Protein AF-A0A842W555-F1 (afdb_monomer)

Secondary structure (DSSP, 8-state):
--EEEEEE--GGGGGGGTHHHHHHHHHTSTTEEEEEE-----HHHHHHHHHHHHTT-SEEEEEE-TTGGG-HHHHHHHHHHHHTT--EEEEESSGGGS-TTTTTS--EEPPTT-HHHHHHHHHHHHHHHTT---GGG--PPPPHHHHHHHHHHHHHHHHHHHHHHHTT-HHHHHHHHHHHHHIIIIII--HHHHHHHHHHHHHHHHHHHHHHSPEEETTEEE-HHHHHHHHHHHHHHTS---B-SS--TT-EEEEEETTEEEEEEETT---S---GGGGG-TT-SEEE--S-------HHHHHHHHHHHHTT-EEE-

Radius of gyration: 26.57 Å; Cα contacts (8 Å, |Δi|>4): 482; chains: 1; bounding box: 53×59×61 Å

Solvent-accessible surface area (backbone atoms only — not comparable to full-atom values): 17486 Å² total; per-residue (Å²): 134,49,39,26,35,32,50,46,56,52,76,92,53,40,76,81,67,44,47,71,62,31,41,53,55,42,47,70,33,91,61,30,68,41,64,48,71,81,66,98,54,58,80,77,50,43,56,56,48,49,58,58,48,58,74,65,39,60,32,37,39,37,45,25,38,90,56,33,84,72,32,68,65,50,46,52,51,59,52,58,31,55,78,70,69,42,51,63,32,45,36,22,77,48,79,85,29,42,53,79,90,53,58,85,45,73,60,41,76,56,54,87,99,34,56,70,58,43,29,52,54,48,49,53,52,51,38,62,75,67,69,59,76,75,73,88,81,71,78,84,81,75,58,76,72,53,52,56,54,50,52,51,54,30,54,50,24,47,51,54,16,53,53,27,50,77,72,68,38,57,72,64,14,43,55,25,28,53,53,23,28,48,39,18,62,76,73,65,66,37,63,71,58,26,51,56,31,49,51,52,44,50,54,52,50,53,57,52,54,54,58,67,50,69,30,76,50,96,86,41,60,20,25,36,52,44,36,50,25,50,54,52,48,24,62,77,60,72,46,84,72,43,82,40,99,67,65,54,94,73,27,62,21,32,24,68,55,95,45,36,52,32,25,41,16,49,21,67,60,65,39,54,67,78,64,81,50,54,62,55,56,71,64,35,48,34,38,32,50,26,71,43,50,67,81,67,76,58,73,70,55,54,52,38,54,52,51,33,51,74,72,66,23,48,74,44,104

pLDDT: mean 80.03, std 14.52, range [31.61, 96.69]

Sequence (317 aa):
MGLKIFFSHVMKDGPLFDIENLAAILEAKPEIDETILCEKADLDHIILFMEQSLKRTDVLVLFCTPNTQKSKYVELEWTATLDKGIPIVPFFADKNDIPTLVSPYEGVEYSPFKTETNGKNLYTIIKKKCSIKSKKSMVKKAQSSDISTLTKKYNMYIRLGNTEVEENNYELAEKYYKKAINVAETELYEYDLLIKAKKLVKKINTYQDIEEQEKNYHGIKLSPAECTAMMELESLVGKKIPNVSRVKYDTFGFAASDSHIKQLGLYPKGLSSLPDTIGSLTSLTELNLGNNNLSSLPGTIKKWLKQLENNGCTILR

Structure (mmCIF, N/CA/C/O backbone):
data_AF-A0A842W555-F1
#
_entry.id   AF-A0A842W555-F1
#
loop_
_atom_site.group_PDB
_atom_site.id
_atom_site.type_symbol
_atom_site.label_atom_id
_atom_site.label_alt_id
_atom_site.label_comp_id
_atom_site.label_asym_id
_atom_site.label_entity_id
_atom_site.label_seq_id
_atom_site.pdbx_PDB_ins_code
_atom_site.Cartn_x
_atom_site.Cartn_y
_atom_site.Cartn_z
_atom_site.occupancy
_atom_site.B_iso_or_equiv
_atom_site.auth_seq_id
_atom_site.auth_comp_id
_atom_site.auth_asym_id
_atom_site.auth_atom_id
_atom_site.pdbx_PDB_model_num
ATOM 1 N N . MET A 1 1 ? -18.752 0.369 9.672 1.00 58.41 1 MET A N 1
ATOM 2 C CA . MET A 1 1 ? -17.899 1.404 9.072 1.00 58.41 1 MET A CA 1
ATOM 3 C C . MET A 1 1 ? -17.142 2.060 10.198 1.00 58.41 1 MET A C 1
ATOM 5 O O . MET A 1 1 ? -17.785 2.494 11.151 1.00 58.41 1 MET A O 1
ATOM 9 N N . GLY A 1 2 ? -15.818 1.973 10.164 1.00 79.38 2 GLY A N 1
ATOM 10 C CA . GLY A 1 2 ? -14.956 2.842 10.954 1.00 79.38 2 GLY A CA 1
ATOM 11 C C . GLY A 1 2 ? -14.778 4.176 10.235 1.00 79.38 2 GLY A C 1
ATOM 12 O O . GLY A 1 2 ? -15.240 4.361 9.110 1.00 79.38 2 GLY A O 1
ATOM 13 N N . LEU A 1 3 ? -14.176 5.123 10.937 1.00 88.38 3 LEU A N 1
ATOM 14 C CA . LEU A 1 3 ? -14.007 6.488 10.477 1.00 88.38 3 LEU A CA 1
ATOM 15 C C . LEU A 1 3 ? -12.812 6.619 9.548 1.00 88.38 3 LEU A C 1
ATOM 17 O O . LEU A 1 3 ? -11.753 6.044 9.798 1.00 88.38 3 LEU A O 1
ATOM 21 N N . LYS A 1 4 ? -12.968 7.464 8.540 1.00 91.75 4 LYS A N 1
ATOM 22 C CA . LYS A 1 4 ? -11.901 7.903 7.653 1.00 91.75 4 LYS A CA 1
ATOM 23 C C . LYS A 1 4 ? -11.493 9.319 8.010 1.00 91.75 4 LYS A C 1
ATOM 25 O O . LYS A 1 4 ? -12.320 10.233 8.051 1.00 91.75 4 LYS A O 1
ATOM 30 N N . ILE A 1 5 ? -10.207 9.485 8.277 1.00 93.25 5 ILE A N 1
ATOM 31 C CA . ILE A 1 5 ? -9.630 10.746 8.727 1.00 93.25 5 ILE A CA 1
ATOM 32 C C . ILE A 1 5 ? -8.828 11.339 7.582 1.00 93.25 5 ILE A C 1
ATOM 34 O O . ILE A 1 5 ? -7.999 10.646 7.009 1.00 93.25 5 ILE A O 1
ATOM 38 N N . PHE A 1 6 ? -9.026 12.616 7.268 1.00 92.25 6 PHE A N 1
ATOM 39 C CA . PHE A 1 6 ? -8.170 13.316 6.312 1.00 92.25 6 PHE A CA 1
ATOM 40 C C . PHE A 1 6 ? -7.186 14.229 7.035 1.00 92.25 6 PHE A C 1
ATOM 42 O O . PHE A 1 6 ? -7.591 15.079 7.828 1.00 92.25 6 PHE A O 1
ATOM 49 N N . PHE A 1 7 ? -5.896 14.044 6.769 1.00 92.38 7 PHE A N 1
ATOM 50 C CA . PHE A 1 7 ? -4.819 14.857 7.324 1.00 92.38 7 PHE A CA 1
ATOM 51 C C . PHE A 1 7 ? -4.439 15.973 6.349 1.00 92.38 7 PHE A C 1
ATOM 53 O O . PHE A 1 7 ? -3.638 15.793 5.428 1.00 92.38 7 PHE A O 1
ATOM 60 N N . SER A 1 8 ? -5.006 17.152 6.595 1.00 89.38 8 SER A N 1
ATOM 61 C CA . SER A 1 8 ? -4.707 18.373 5.852 1.00 89.38 8 SER A CA 1
ATOM 62 C C . SER A 1 8 ? -3.486 19.052 6.460 1.00 89.38 8 SER A C 1
ATOM 64 O O . SER A 1 8 ? -3.512 19.496 7.609 1.00 89.38 8 SER A O 1
ATOM 66 N N . HIS A 1 9 ? -2.389 19.102 5.711 1.00 88.25 9 HIS A N 1
ATOM 67 C CA . HIS A 1 9 ? -1.118 19.629 6.191 1.00 88.25 9 HIS A CA 1
ATOM 68 C C . HIS A 1 9 ? -0.325 20.258 5.049 1.00 88.25 9 HIS A C 1
ATOM 70 O O . HIS A 1 9 ? -0.489 19.921 3.877 1.00 88.25 9 HIS A O 1
ATOM 76 N N . VAL A 1 10 ? 0.587 21.168 5.387 1.00 82.88 10 VAL A N 1
ATOM 77 C CA . VAL A 1 10 ? 1.573 21.638 4.415 1.00 82.88 10 VAL A CA 1
ATOM 78 C C . VAL A 1 10 ? 2.639 20.551 4.267 1.00 82.88 10 VAL A C 1
ATOM 80 O O . VAL A 1 10 ? 3.321 20.225 5.230 1.00 82.88 10 VAL A O 1
ATOM 83 N N . MET A 1 11 ? 2.829 20.036 3.051 1.00 75.75 11 MET A N 1
ATOM 84 C CA . MET A 1 11 ? 3.759 18.936 2.730 1.00 75.75 11 MET A CA 1
ATOM 85 C C . MET A 1 11 ? 5.145 19.058 3.383 1.00 75.75 11 MET A C 1
ATOM 87 O O . MET A 1 11 ? 5.681 18.102 3.933 1.00 75.75 11 MET A O 1
ATOM 91 N N . LYS A 1 12 ? 5.738 20.257 3.339 1.00 78.19 12 LYS A N 1
ATOM 92 C CA . LYS A 1 12 ? 7.079 20.518 3.891 1.00 78.19 12 LYS A CA 1
ATOM 93 C C . LYS A 1 12 ? 7.127 20.486 5.426 1.00 78.19 12 LYS A C 1
ATOM 95 O O . LYS A 1 12 ? 8.200 20.328 5.997 1.00 78.19 12 LYS A O 1
ATOM 100 N N . ASP A 1 13 ? 5.973 20.631 6.067 1.00 79.38 13 ASP A N 1
ATOM 101 C CA . ASP A 1 13 ? 5.816 20.685 7.517 1.00 79.38 13 ASP A CA 1
ATOM 102 C C . ASP A 1 13 ? 5.438 19.312 8.100 1.00 79.38 13 ASP A C 1
ATOM 104 O O . ASP A 1 13 ? 5.418 19.150 9.316 1.00 79.38 13 ASP A O 1
ATOM 108 N N . GLY A 1 14 ? 5.186 18.301 7.258 1.00 71.75 14 GLY A N 1
ATOM 109 C CA . GLY A 1 14 ? 4.839 16.947 7.697 1.00 71.75 14 GLY A CA 1
ATOM 110 C C . GLY A 1 14 ? 5.809 16.334 8.721 1.00 71.75 14 GLY A C 1
ATOM 111 O O . GLY A 1 14 ? 5.352 15.830 9.750 1.00 71.75 14 GLY A O 1
ATOM 112 N N . PRO A 1 15 ? 7.140 16.447 8.536 1.00 77.94 15 PRO A N 1
ATOM 113 C CA . PRO A 1 15 ? 8.103 15.949 9.517 1.00 77.94 15 PRO A CA 1
ATOM 114 C C . PRO A 1 15 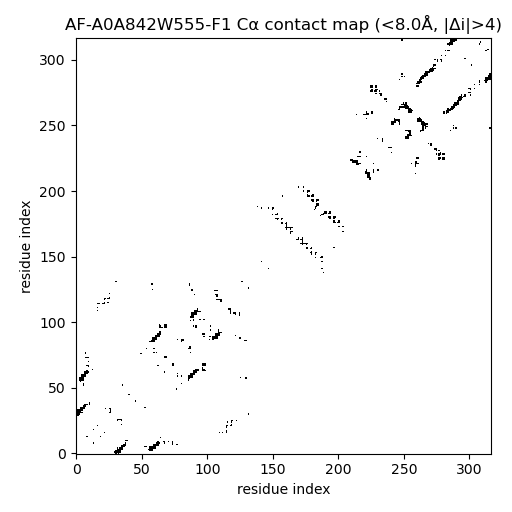? 8.012 16.618 10.898 1.00 77.94 15 PRO A C 1
ATOM 116 O O . PRO A 1 15 ? 8.405 16.008 11.887 1.00 77.94 15 PRO A O 1
ATOM 119 N N . LEU A 1 16 ? 7.487 17.849 11.000 1.00 81.69 16 LEU A N 1
ATOM 120 C CA . LEU A 1 16 ? 7.399 18.568 12.280 1.00 81.69 16 LEU A CA 1
ATOM 121 C C . LEU A 1 16 ? 6.461 17.878 13.273 1.00 81.69 16 LEU A C 1
ATOM 123 O O . LEU A 1 16 ? 6.705 17.930 14.480 1.00 81.69 16 LEU A O 1
ATOM 127 N N . PHE A 1 17 ? 5.405 17.241 12.765 1.00 83.56 17 PHE A N 1
ATOM 128 C CA . PHE A 1 17 ? 4.355 16.618 13.571 1.00 83.56 17 PHE A CA 1
ATOM 129 C C . PHE A 1 17 ? 4.431 15.099 13.623 1.00 83.56 17 PHE A C 1
ATOM 131 O O . PHE A 1 17 ? 3.561 14.484 14.239 1.00 83.56 17 PHE A O 1
ATOM 138 N N . ASP A 1 18 ? 5.446 14.505 12.991 1.00 84.88 18 ASP A N 1
ATOM 139 C CA . ASP A 1 18 ? 5.596 13.052 12.935 1.00 84.88 18 ASP A CA 1
ATOM 140 C C . ASP A 1 18 ? 4.332 12.375 12.356 1.00 84.88 18 ASP A C 1
ATOM 142 O O . ASP A 1 18 ? 3.785 11.419 12.910 1.00 84.88 18 ASP A O 1
ATOM 146 N N . ILE A 1 19 ? 3.812 12.953 11.261 1.00 87.88 19 ILE A N 1
ATOM 147 C CA . ILE A 1 19 ? 2.465 12.677 10.735 1.00 87.88 19 ILE A CA 1
ATOM 148 C C . ILE A 1 19 ? 2.250 11.197 10.410 1.00 87.88 19 ILE A C 1
ATOM 150 O O . ILE A 1 19 ? 1.182 10.667 10.705 1.00 87.88 19 ILE A O 1
ATOM 154 N N . GLU A 1 20 ? 3.250 10.519 9.849 1.00 86.44 20 GLU A N 1
ATOM 155 C CA . GLU A 1 20 ? 3.156 9.095 9.504 1.00 86.44 20 GLU A CA 1
ATOM 156 C C . GLU A 1 20 ? 2.961 8.219 10.749 1.00 86.44 20 GLU A C 1
ATOM 158 O O . GLU A 1 20 ? 2.073 7.365 10.792 1.00 86.44 20 GLU A O 1
ATOM 163 N N . ASN A 1 21 ? 3.734 8.469 11.809 1.00 84.12 21 ASN A N 1
ATOM 164 C CA . ASN A 1 21 ? 3.587 7.739 13.065 1.00 84.12 21 ASN A CA 1
ATOM 165 C C . ASN A 1 21 ? 2.278 8.105 13.775 1.00 84.12 21 ASN A C 1
ATOM 167 O O . ASN A 1 21 ? 1.628 7.241 14.367 1.00 84.12 21 ASN A O 1
ATOM 171 N N . LEU A 1 22 ? 1.849 9.367 13.687 1.00 89.12 22 LEU A N 1
ATOM 172 C CA . LEU A 1 22 ? 0.564 9.809 14.220 1.00 89.12 22 LEU A CA 1
ATOM 173 C C . LEU A 1 22 ? -0.611 9.114 13.514 1.00 89.12 22 LEU A C 1
ATOM 175 O O . LEU A 1 22 ? -1.531 8.644 14.188 1.00 89.12 22 LEU A O 1
ATOM 179 N N . ALA A 1 23 ? -0.553 8.993 12.185 1.00 89.31 23 ALA A N 1
ATOM 180 C CA . ALA A 1 23 ? -1.514 8.241 11.386 1.00 89.31 23 ALA A CA 1
ATOM 181 C C . ALA A 1 23 ? -1.540 6.768 11.816 1.00 89.31 23 ALA A C 1
ATOM 183 O O . ALA A 1 23 ? -2.606 6.246 12.133 1.00 89.31 23 ALA A O 1
ATOM 184 N N . ALA A 1 24 ? -0.377 6.126 11.967 1.00 83.19 24 ALA A N 1
ATOM 185 C CA . ALA A 1 24 ? -0.291 4.738 12.420 1.00 83.19 24 ALA A CA 1
ATOM 186 C C . ALA A 1 24 ? -0.916 4.514 13.816 1.00 83.19 24 ALA A C 1
ATOM 188 O O . ALA A 1 24 ? -1.578 3.501 14.050 1.00 83.19 24 ALA A O 1
ATOM 189 N N . ILE A 1 25 ? -0.753 5.462 14.748 1.00 83.62 25 ILE A N 1
ATOM 190 C CA . ILE A 1 25 ? -1.368 5.400 16.088 1.00 83.62 25 ILE A CA 1
ATOM 191 C C . ILE A 1 25 ? -2.897 5.506 16.016 1.00 83.62 25 ILE A C 1
ATOM 193 O O . ILE A 1 25 ? -3.601 4.849 16.794 1.00 83.62 25 ILE A O 1
ATOM 197 N N . LEU A 1 26 ? -3.413 6.346 15.118 1.00 88.00 26 LEU A N 1
ATOM 198 C CA . LEU A 1 26 ? -4.846 6.514 14.895 1.00 88.00 26 LEU A CA 1
ATOM 199 C C . LEU A 1 26 ? -5.452 5.300 14.186 1.00 88.00 26 LEU A C 1
ATOM 201 O O . LEU A 1 26 ? -6.456 4.779 14.655 1.00 88.00 26 LEU A O 1
ATOM 205 N N . GLU A 1 27 ? -4.817 4.788 13.136 1.00 87.88 27 GLU A N 1
ATOM 206 C CA . GLU A 1 27 ? -5.246 3.579 12.416 1.00 87.88 27 GLU A CA 1
ATOM 207 C C . GLU A 1 27 ? -5.167 2.309 13.273 1.00 87.88 27 GLU A C 1
ATOM 209 O O . GLU A 1 27 ? -5.865 1.329 13.025 1.00 87.88 27 GLU A O 1
ATOM 214 N N . ALA A 1 28 ? -4.360 2.317 14.336 1.00 77.81 28 ALA A N 1
ATOM 215 C CA . ALA A 1 28 ? -4.383 1.258 15.339 1.00 77.81 28 ALA A CA 1
ATOM 216 C C . ALA A 1 28 ? -5.663 1.267 16.203 1.00 77.81 28 ALA A C 1
ATOM 218 O O . ALA A 1 28 ? -5.865 0.346 17.001 1.00 77.81 28 ALA A O 1
ATOM 219 N N . LYS A 1 29 ? -6.519 2.298 16.111 1.00 82.25 29 LYS A N 1
ATOM 220 C CA . LYS A 1 29 ? -7.775 2.384 16.868 1.00 82.25 29 LYS A CA 1
ATOM 221 C C . LYS A 1 29 ? -8.904 1.683 16.121 1.00 82.25 29 LYS A C 1
ATOM 223 O O . LYS A 1 29 ? -9.083 1.891 14.929 1.00 82.25 29 LYS A O 1
ATOM 228 N N . PRO A 1 30 ? -9.740 0.915 16.833 1.00 75.44 30 PRO A N 1
ATOM 229 C CA . PRO A 1 30 ? -10.687 0.017 16.196 1.00 75.44 30 PRO A CA 1
ATOM 230 C C . PRO A 1 30 ? -11.831 0.711 15.458 1.00 75.44 30 PRO A C 1
ATOM 232 O O . PRO A 1 30 ? -12.529 0.080 14.666 1.00 75.44 30 PRO A O 1
ATOM 235 N N . GLU A 1 31 ? -12.075 1.978 15.780 1.00 82.50 31 GLU A N 1
ATOM 236 C CA . GLU A 1 31 ? -13.111 2.794 15.159 1.00 82.50 31 GLU A CA 1
ATOM 237 C C . GLU A 1 31 ? -12.578 3.676 14.027 1.00 82.50 31 GLU A C 1
ATOM 239 O O . GLU A 1 31 ? -13.355 4.458 13.494 1.00 82.50 31 GLU A O 1
ATOM 244 N N . ILE A 1 32 ? -11.294 3.566 13.670 1.00 84.31 32 ILE A N 1
ATOM 245 C CA . ILE A 1 32 ? -10.661 4.295 12.567 1.00 84.31 32 ILE A CA 1
ATOM 246 C C . ILE A 1 32 ? -10.309 3.272 11.485 1.00 84.31 32 ILE A C 1
ATOM 248 O O . ILE A 1 32 ? -9.542 2.347 11.732 1.00 84.31 32 ILE A O 1
ATOM 252 N N . ASP A 1 33 ? -10.904 3.422 10.304 1.00 85.69 33 ASP A N 1
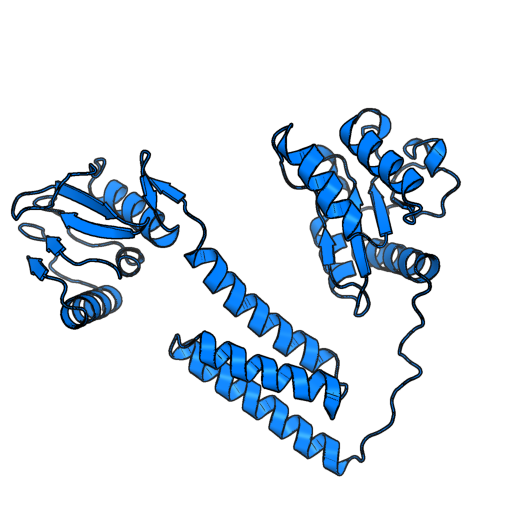ATOM 253 C CA . ASP A 1 33 ? -10.659 2.539 9.160 1.00 85.69 33 ASP A CA 1
ATOM 254 C C . ASP A 1 33 ? -9.391 2.956 8.398 1.00 85.69 33 ASP A C 1
ATOM 256 O O . ASP A 1 33 ? -8.672 2.093 7.897 1.00 85.69 33 ASP A O 1
ATOM 260 N N . GLU A 1 34 ? -9.124 4.262 8.290 1.00 90.31 34 GLU A N 1
ATOM 261 C CA . GLU A 1 34 ? -8.044 4.793 7.451 1.00 90.31 34 GLU A CA 1
ATOM 262 C C . GLU A 1 34 ? -7.704 6.248 7.799 1.00 90.31 34 GLU A C 1
ATOM 264 O O . GLU A 1 34 ? -8.597 7.047 8.106 1.00 90.31 34 GLU A O 1
ATOM 269 N N . THR A 1 35 ? -6.425 6.610 7.672 1.00 90.06 35 THR A N 1
ATOM 270 C CA . THR A 1 35 ? -5.965 7.999 7.620 1.00 90.06 35 THR A CA 1
ATOM 271 C C . THR A 1 35 ? -5.458 8.327 6.215 1.00 90.06 35 THR A C 1
ATOM 273 O O . THR A 1 35 ? -4.486 7.760 5.730 1.00 90.06 35 THR A O 1
ATOM 276 N N . ILE A 1 36 ? -6.117 9.271 5.552 1.00 89.00 36 ILE A N 1
ATOM 277 C CA . ILE A 1 36 ? -5.777 9.740 4.212 1.00 89.00 36 ILE A CA 1
ATOM 278 C C . ILE A 1 36 ? -4.745 10.863 4.347 1.00 89.00 36 ILE A C 1
ATOM 280 O O . ILE A 1 36 ? -5.034 11.916 4.927 1.00 89.00 36 ILE A O 1
ATOM 284 N N . LEU A 1 37 ? -3.554 10.637 3.797 1.00 83.88 37 LEU A N 1
ATOM 285 C CA . LEU A 1 37 ? -2.472 11.615 3.713 1.00 83.88 37 LEU A CA 1
ATOM 286 C C . LEU A 1 37 ? -2.463 12.254 2.322 1.00 83.88 37 LEU A C 1
ATOM 288 O O . LEU A 1 37 ? -2.666 11.575 1.318 1.00 83.88 37 LEU A O 1
ATOM 292 N N . CYS A 1 38 ? -2.212 13.559 2.255 1.00 67.12 38 CYS A N 1
ATOM 293 C CA . CYS A 1 38 ? -1.916 14.213 0.985 1.00 67.12 38 CYS A CA 1
ATOM 294 C C . CYS A 1 38 ? -0.472 13.867 0.590 1.00 67.12 38 CYS A C 1
ATOM 296 O O . CYS A 1 38 ? 0.463 14.275 1.276 1.00 67.12 38 CYS A O 1
ATOM 298 N N . GLU A 1 39 ? -0.284 13.090 -0.477 1.00 62.59 39 GLU A N 1
ATOM 299 C CA . GLU A 1 39 ? 1.033 12.802 -1.054 1.00 62.59 39 GLU A CA 1
ATOM 300 C C . GLU A 1 39 ? 1.243 13.624 -2.331 1.00 62.59 39 GLU A C 1
ATOM 302 O O . GLU A 1 39 ? 0.280 14.021 -2.984 1.00 62.59 39 GLU A O 1
ATOM 307 N N . LYS A 1 40 ? 2.512 13.917 -2.666 1.00 53.50 40 LYS A N 1
ATOM 308 C CA . LYS A 1 40 ? 2.932 14.807 -3.767 1.00 53.50 40 LYS A CA 1
ATOM 309 C C . LYS A 1 40 ? 2.076 14.600 -5.022 1.00 53.50 40 LYS A C 1
ATOM 311 O O . LYS A 1 40 ? 2.292 13.648 -5.764 1.00 53.50 40 LYS A O 1
ATOM 316 N N . ALA A 1 41 ? 1.182 15.545 -5.285 1.00 43.44 41 ALA A N 1
ATOM 317 C CA . ALA A 1 41 ? 0.374 15.575 -6.490 1.00 43.44 41 ALA A CA 1
ATOM 318 C C . ALA A 1 41 ? 0.791 16.758 -7.370 1.00 43.44 41 ALA A C 1
ATOM 320 O O . ALA A 1 41 ? 1.056 17.857 -6.878 1.00 43.44 41 ALA A O 1
ATOM 321 N N . ASP A 1 42 ? 0.842 16.515 -8.678 1.00 50.25 42 ASP A N 1
ATOM 322 C CA . ASP A 1 42 ? 0.826 17.573 -9.685 1.00 50.25 42 ASP A CA 1
ATOM 323 C C . ASP A 1 42 ? -0.445 18.429 -9.507 1.00 50.25 42 ASP A C 1
ATOM 325 O O . ASP A 1 42 ? -1.464 17.941 -9.006 1.00 50.25 42 ASP A O 1
ATOM 329 N N . LEU A 1 43 ? -0.397 19.702 -9.893 1.00 47.91 43 LEU A N 1
ATOM 330 C CA . LEU A 1 43 ? -1.422 20.711 -9.581 1.00 47.91 43 LEU A CA 1
ATOM 331 C C . LEU A 1 43 ? -2.838 20.320 -10.042 1.00 47.91 43 LEU A C 1
ATOM 333 O O . LEU A 1 43 ? -3.816 20.649 -9.377 1.00 47.91 43 LEU A O 1
ATOM 337 N N . ASP A 1 44 ? -2.950 19.576 -11.141 1.00 50.25 44 ASP A N 1
ATOM 338 C CA . ASP A 1 44 ? -4.235 19.089 -11.658 1.00 50.25 44 ASP A CA 1
ATOM 339 C C . ASP A 1 44 ? -4.748 17.854 -10.896 1.00 50.25 44 ASP A C 1
ATOM 341 O O . ASP A 1 44 ? -5.953 17.640 -10.753 1.00 50.25 44 ASP A O 1
ATOM 345 N N . HIS A 1 45 ? -3.834 17.056 -10.340 1.00 57.75 45 HIS A N 1
ATOM 346 C CA . HIS A 1 45 ? -4.166 15.863 -9.565 1.00 57.75 45 HIS A CA 1
ATOM 347 C C . HIS A 1 45 ? -4.563 16.211 -8.128 1.00 57.75 45 HIS A C 1
ATOM 349 O O . HIS A 1 45 ? -5.370 15.491 -7.545 1.00 57.75 45 HIS A O 1
ATOM 355 N N . ILE A 1 46 ? -4.059 17.317 -7.562 1.00 58.44 46 ILE A N 1
ATOM 356 C CA . ILE A 1 46 ? -4.351 17.688 -6.169 1.00 58.44 46 ILE A CA 1
ATOM 357 C C . ILE A 1 46 ? -5.823 18.067 -5.971 1.00 58.44 46 IL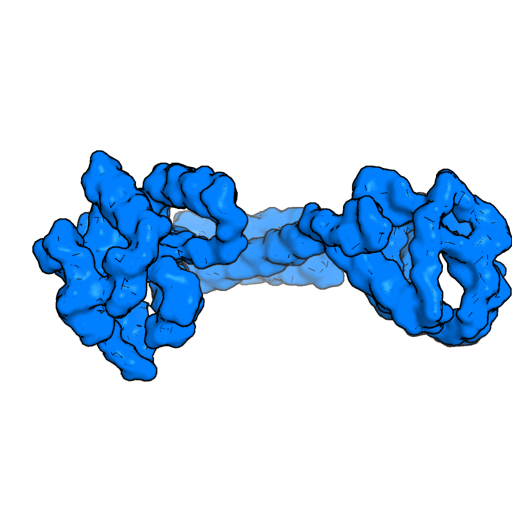E A C 1
ATOM 359 O O . ILE A 1 46 ? -6.435 17.638 -5.000 1.00 58.44 46 ILE A O 1
ATOM 363 N N . ILE A 1 47 ? -6.434 18.784 -6.921 1.00 59.06 47 ILE A N 1
ATOM 364 C CA . ILE A 1 47 ? -7.844 19.196 -6.827 1.00 59.06 47 ILE A CA 1
ATOM 365 C C . ILE A 1 47 ? -8.764 17.974 -6.940 1.00 59.06 47 ILE A C 1
ATOM 367 O O . ILE A 1 47 ? -9.671 17.795 -6.126 1.00 59.06 47 ILE A O 1
ATOM 371 N N . LEU A 1 48 ? -8.496 17.087 -7.904 1.00 61.69 48 LEU A N 1
ATOM 372 C CA . LEU A 1 48 ? -9.242 15.836 -8.070 1.00 61.69 48 LEU A CA 1
ATOM 373 C C . LEU A 1 48 ? -9.081 14.914 -6.854 1.00 61.69 48 LEU A C 1
ATOM 375 O O . LEU A 1 48 ? -10.063 14.346 -6.370 1.00 61.69 48 LEU A O 1
ATOM 379 N N . PHE A 1 49 ? -7.860 14.800 -6.329 1.00 65.38 49 PHE A N 1
ATOM 380 C CA . PHE A 1 49 ? -7.572 14.052 -5.109 1.00 65.38 49 PHE A CA 1
ATOM 381 C C . PHE A 1 49 ? -8.335 14.622 -3.909 1.00 65.38 49 PHE A C 1
ATOM 383 O O . PHE A 1 49 ? -8.932 13.856 -3.152 1.00 65.38 49 PHE A O 1
ATOM 390 N N . MET A 1 50 ? -8.380 15.947 -3.754 1.00 65.56 50 MET A N 1
ATOM 391 C CA . MET A 1 50 ? -9.127 16.618 -2.689 1.00 65.56 50 MET A CA 1
ATOM 392 C C . MET A 1 50 ? -10.630 16.338 -2.782 1.00 65.56 50 MET A C 1
ATOM 394 O O . MET A 1 50 ? -11.244 15.945 -1.789 1.00 65.56 50 MET A O 1
ATOM 398 N N . GLU A 1 51 ? -11.235 16.473 -3.966 1.00 68.50 51 GLU A N 1
ATOM 399 C CA . GLU A 1 51 ? -12.663 16.189 -4.146 1.00 68.50 51 GLU A CA 1
ATOM 400 C C . GLU A 1 51 ? -13.017 14.730 -3.841 1.00 68.50 51 GLU A C 1
ATOM 402 O O . GLU A 1 51 ? -14.055 14.451 -3.234 1.00 68.50 51 GLU A O 1
ATOM 407 N N . GLN A 1 52 ? -12.173 13.789 -4.267 1.00 74.06 52 GLN A N 1
ATOM 408 C CA . GLN A 1 52 ? -12.389 12.365 -4.021 1.00 74.06 52 GLN A CA 1
ATOM 409 C C . GLN A 1 52 ? -12.153 11.990 -2.559 1.00 74.06 52 GLN A C 1
ATOM 411 O O . GLN A 1 52 ? -12.929 11.214 -1.999 1.00 74.06 52 GLN A O 1
ATOM 416 N N . SER A 1 53 ? -11.125 12.557 -1.928 1.00 74.81 53 SER A N 1
ATOM 417 C CA . SER A 1 53 ? -10.791 12.294 -0.528 1.00 74.81 53 SER A CA 1
ATOM 418 C C . SER A 1 53 ? -11.871 12.841 0.397 1.00 74.81 53 SER A C 1
ATOM 420 O O . SER A 1 53 ? -12.409 12.093 1.206 1.00 74.81 53 SER A O 1
ATOM 422 N N . LEU A 1 54 ? -12.316 14.087 0.204 1.00 75.69 54 LEU A N 1
ATOM 423 C CA . LEU A 1 54 ? -13.359 14.689 1.043 1.00 75.69 54 LEU A CA 1
ATOM 424 C C . LEU A 1 54 ? -14.727 13.996 0.928 1.00 75.69 54 LEU A C 1
ATOM 426 O O . LEU A 1 54 ? -15.506 14.047 1.874 1.00 75.69 54 LEU A O 1
ATOM 430 N N . LYS A 1 55 ? -15.041 13.313 -0.185 1.00 80.81 55 LYS A N 1
ATOM 431 C CA . LYS A 1 55 ? -16.296 12.536 -0.332 1.00 80.81 55 LYS A CA 1
ATOM 432 C C . LYS A 1 55 ? -16.398 11.346 0.621 1.00 80.81 55 LYS A C 1
ATOM 434 O O . LYS A 1 55 ? -17.499 10.874 0.887 1.00 80.81 55 LYS A O 1
ATOM 439 N N . ARG A 1 56 ? -15.259 10.834 1.077 1.00 82.81 56 ARG A N 1
ATOM 440 C CA . ARG A 1 56 ? -15.148 9.645 1.929 1.00 82.81 56 ARG A CA 1
ATOM 441 C C . ARG A 1 56 ? -14.603 9.978 3.314 1.00 82.81 56 ARG A C 1
ATOM 443 O O . ARG A 1 56 ? -14.314 9.048 4.047 1.00 82.81 56 ARG A O 1
ATOM 450 N N . THR A 1 57 ? -14.436 11.257 3.640 1.00 87.56 57 THR A N 1
ATOM 451 C CA . THR A 1 57 ? -13.875 11.721 4.911 1.00 87.56 57 THR A CA 1
ATOM 452 C C . THR A 1 57 ? -14.980 11.960 5.926 1.00 87.56 57 THR A C 1
ATOM 454 O O . THR A 1 57 ? -15.912 12.716 5.665 1.00 87.56 57 THR A O 1
ATOM 457 N N . ASP A 1 58 ? -14.827 11.374 7.111 1.00 90.44 58 ASP A N 1
ATOM 458 C CA . ASP A 1 58 ? -15.735 11.597 8.237 1.00 90.44 58 ASP A CA 1
ATOM 459 C C . ASP A 1 58 ? -15.259 12.740 9.145 1.00 90.44 58 ASP A C 1
ATOM 461 O O . ASP A 1 58 ? -16.062 13.369 9.829 1.00 90.44 58 ASP A O 1
ATOM 465 N N . VAL A 1 59 ? -13.951 13.012 9.172 1.00 92.31 59 VAL A N 1
ATOM 466 C CA . VAL A 1 59 ? -13.339 14.086 9.966 1.00 92.31 59 VAL A CA 1
ATOM 467 C C . VAL A 1 59 ? -12.036 14.565 9.330 1.00 92.31 59 VAL A C 1
ATOM 469 O O . VAL A 1 59 ? -11.226 13.764 8.861 1.00 92.31 59 VAL A O 1
ATOM 472 N N . LEU A 1 60 ? -11.809 15.876 9.349 1.00 93.25 60 LEU A N 1
ATOM 473 C CA . LEU A 1 60 ? -10.560 16.489 8.907 1.00 93.25 60 LEU A CA 1
ATOM 474 C C . LEU A 1 60 ? -9.717 16.896 10.118 1.00 93.25 60 LEU A C 1
ATOM 476 O O . LEU A 1 60 ? -10.189 17.608 11.007 1.00 93.25 60 LEU A O 1
ATOM 480 N N . VAL A 1 61 ? -8.453 16.480 10.136 1.00 95.25 61 VAL A N 1
ATOM 481 C CA . VAL A 1 61 ? -7.437 17.008 11.051 1.00 95.25 61 VAL A CA 1
ATOM 482 C C . VAL A 1 61 ? -6.599 18.021 10.286 1.00 95.25 61 VAL A C 1
ATOM 484 O O . VAL A 1 61 ? -5.950 17.673 9.300 1.00 95.25 61 VAL A O 1
ATOM 487 N N . LEU A 1 62 ? -6.639 19.276 10.733 1.00 93.38 62 LEU A N 1
ATOM 488 C CA . LEU A 1 62 ? -5.908 20.379 10.119 1.00 93.38 62 LEU A CA 1
ATOM 489 C C . LEU A 1 62 ? -4.626 20.634 10.905 1.00 93.38 62 LEU A C 1
ATOM 491 O O . LEU A 1 62 ? -4.690 21.093 12.043 1.00 93.38 62 LEU A O 1
ATOM 495 N N . PHE A 1 63 ? -3.473 20.375 10.301 1.00 93.50 63 PHE A N 1
ATOM 496 C CA . PHE A 1 63 ? -2.174 20.663 10.897 1.00 93.50 63 PHE A CA 1
ATOM 497 C C . PHE A 1 63 ? -1.832 22.141 10.681 1.00 93.50 63 PHE A C 1
ATOM 499 O O . PHE A 1 63 ? -1.598 22.591 9.554 1.00 93.50 63 PHE A O 1
ATOM 506 N N . CYS A 1 64 ? -1.829 22.909 11.767 1.00 90.69 64 CYS A N 1
ATOM 507 C CA . CYS A 1 64 ? -1.618 24.349 11.746 1.00 90.69 64 CYS A CA 1
ATOM 508 C C . CYS A 1 64 ? -0.156 24.692 12.049 1.00 90.69 64 CYS A C 1
ATOM 510 O O . CYS A 1 64 ? 0.369 24.364 13.115 1.00 90.69 64 CYS A O 1
ATOM 512 N N . THR A 1 65 ? 0.469 25.389 11.106 1.00 89.38 65 THR A N 1
ATOM 513 C CA . THR A 1 65 ? 1.805 25.984 11.178 1.00 89.38 65 THR A CA 1
ATOM 514 C C . THR A 1 65 ? 1.758 27.405 10.612 1.00 89.38 65 THR A C 1
ATOM 516 O O . THR A 1 65 ? 0.787 27.766 9.933 1.00 89.38 65 THR A O 1
ATOM 519 N N . PRO A 1 66 ? 2.847 28.188 10.719 1.00 84.12 66 PRO A N 1
ATOM 520 C CA . PRO A 1 66 ? 2.922 29.500 10.076 1.00 84.12 66 PRO A CA 1
ATOM 521 C C . PRO A 1 66 ? 2.786 29.458 8.540 1.00 84.12 66 PRO A C 1
ATOM 523 O O . PRO A 1 66 ? 2.633 30.498 7.893 1.00 84.12 66 PRO A O 1
ATOM 526 N N . ASN A 1 67 ? 2.889 28.274 7.920 1.00 83.38 67 ASN A N 1
ATOM 527 C CA . ASN A 1 67 ? 2.701 28.086 6.482 1.00 83.38 67 ASN A CA 1
ATOM 528 C C . ASN A 1 67 ? 1.273 27.679 6.105 1.00 83.38 67 ASN A C 1
ATOM 530 O O . ASN A 1 67 ? 0.913 27.838 4.939 1.00 83.38 67 ASN A O 1
ATOM 534 N N . THR A 1 68 ? 0.465 27.187 7.047 1.00 81.06 68 THR A N 1
ATOM 535 C CA . THR A 1 68 ? -0.923 26.756 6.810 1.00 81.06 68 THR A CA 1
ATOM 536 C C . THR A 1 68 ? -1.742 27.877 6.178 1.00 81.06 68 THR A C 1
ATOM 538 O O . THR A 1 68 ? -2.373 27.665 5.149 1.00 81.06 68 THR A O 1
ATOM 541 N N . GLN A 1 69 ? -1.639 29.101 6.705 1.00 70.25 69 GLN A N 1
ATOM 542 C CA . GLN A 1 69 ? -2.352 30.277 6.180 1.00 70.25 69 GLN A CA 1
ATOM 543 C C . GLN A 1 69 ? -1.785 30.811 4.853 1.00 70.25 69 GLN A C 1
ATOM 545 O O . GLN A 1 69 ? -2.417 31.623 4.188 1.00 70.25 69 GLN A O 1
ATOM 550 N N . LYS A 1 70 ? -0.582 30.377 4.454 1.00 79.75 70 LYS A N 1
ATOM 551 C CA . LYS A 1 70 ? 0.057 30.776 3.187 1.00 79.75 70 LYS A CA 1
ATOM 552 C C . LYS A 1 70 ? -0.224 29.780 2.060 1.00 79.75 70 LYS A C 1
ATOM 554 O O . LYS A 1 70 ? 0.092 30.057 0.904 1.00 79.75 70 LYS A O 1
ATOM 559 N N . SER A 1 71 ? -0.760 28.606 2.393 1.00 78.81 71 SER A N 1
ATOM 560 C CA . SER A 1 71 ? -0.993 27.521 1.449 1.00 78.81 71 SER A CA 1
ATOM 561 C C . SER A 1 71 ? -2.414 27.576 0.904 1.00 78.81 71 SER A C 1
ATOM 563 O O . SER A 1 71 ? -3.363 27.196 1.587 1.00 78.81 71 SER A O 1
ATOM 565 N N . LYS A 1 72 ? -2.549 27.970 -0.368 1.00 74.94 72 LYS A N 1
ATOM 566 C CA . LYS A 1 72 ? -3.841 27.977 -1.071 1.00 74.94 72 LYS A CA 1
ATOM 567 C C . LYS A 1 72 ? -4.510 26.598 -1.100 1.00 74.94 72 LYS A C 1
ATOM 569 O O . LYS A 1 72 ? -5.727 26.520 -1.058 1.00 74.94 72 LYS A O 1
ATOM 574 N N . TYR A 1 73 ? -3.738 25.511 -1.151 1.00 74.38 73 TYR A N 1
ATOM 575 C CA . TYR A 1 73 ? -4.293 24.150 -1.175 1.00 74.38 73 TYR A CA 1
ATOM 576 C C . TYR A 1 73 ? -4.906 23.762 0.163 1.00 74.38 73 TYR A C 1
ATOM 578 O O . TYR A 1 73 ? -6.035 23.296 0.210 1.00 74.38 73 TYR A O 1
ATOM 586 N N . VAL A 1 74 ? -4.188 24.030 1.255 1.00 75.88 74 VAL A N 1
ATOM 587 C CA . VAL A 1 74 ? -4.697 23.758 2.602 1.00 75.88 74 VAL A CA 1
ATOM 588 C C . VAL A 1 74 ? -5.922 24.628 2.878 1.00 75.88 74 VAL A C 1
ATOM 590 O O . VAL A 1 74 ? -6.902 24.138 3.428 1.00 75.88 74 VAL A O 1
ATOM 593 N N . GLU A 1 75 ? -5.914 25.885 2.421 1.00 77.12 75 GLU A N 1
ATOM 594 C CA . GLU A 1 75 ? -7.088 26.762 2.455 1.00 77.12 75 GLU A CA 1
ATOM 595 C C . GLU A 1 75 ? -8.295 26.170 1.724 1.00 77.12 75 GLU A C 1
ATOM 597 O O . GLU A 1 75 ? -9.376 26.086 2.308 1.00 77.12 75 GLU A O 1
ATOM 602 N N . LEU A 1 76 ? -8.115 25.686 0.494 1.00 73.75 76 LEU A N 1
ATOM 603 C CA . LEU A 1 76 ? -9.171 25.010 -0.264 1.00 73.75 76 LEU A CA 1
ATOM 604 C C . LEU A 1 76 ? -9.694 23.748 0.450 1.00 73.75 76 LEU A C 1
ATOM 606 O O . LEU A 1 76 ? -10.890 23.476 0.406 1.00 73.75 76 LEU A O 1
ATOM 610 N N . GLU A 1 77 ? -8.833 22.989 1.137 1.00 75.88 77 GLU A N 1
ATOM 611 C CA . GLU A 1 77 ? -9.224 21.767 1.855 1.00 75.88 77 GLU A CA 1
ATOM 612 C C . GLU A 1 77 ? -10.147 22.070 3.036 1.00 75.88 77 GLU A C 1
ATOM 614 O O . GLU A 1 77 ? -11.250 21.517 3.122 1.00 75.88 77 GLU A O 1
ATOM 619 N N . TRP A 1 78 ? -9.730 22.946 3.955 1.00 74.50 78 TRP A N 1
ATOM 620 C CA . TRP A 1 78 ? -10.540 23.210 5.144 1.00 74.50 78 TRP A CA 1
ATOM 621 C C . TRP A 1 78 ? -11.773 24.066 4.829 1.00 74.50 78 TRP A C 1
ATOM 623 O O . TRP A 1 78 ? -12.802 23.869 5.472 1.00 74.50 78 TRP A O 1
ATOM 633 N N . THR A 1 79 ? -11.740 24.937 3.813 1.00 72.50 79 THR A N 1
ATOM 634 C CA . THR A 1 79 ? -12.937 25.681 3.367 1.00 72.50 79 THR A CA 1
ATOM 635 C C . THR A 1 79 ? -13.983 24.757 2.739 1.00 72.50 79 THR A C 1
ATOM 637 O O . THR A 1 79 ? -15.131 24.764 3.177 1.00 72.50 79 THR A O 1
ATOM 640 N N . ALA A 1 80 ? -13.592 23.864 1.822 1.00 71.44 80 ALA A N 1
ATOM 641 C CA . ALA A 1 80 ? -14.510 22.876 1.240 1.00 71.44 80 ALA A CA 1
ATOM 642 C C . ALA A 1 80 ? -15.089 21.910 2.293 1.00 71.44 80 ALA A C 1
ATOM 644 O O . ALA A 1 80 ? -16.199 21.393 2.151 1.00 71.44 80 ALA A O 1
ATOM 645 N N . THR A 1 81 ? -14.335 21.659 3.364 1.00 75.19 81 THR A N 1
ATOM 646 C CA . THR A 1 81 ? -14.762 20.833 4.501 1.00 75.19 81 THR A CA 1
ATOM 647 C C . THR A 1 81 ? -15.842 21.531 5.331 1.00 75.19 81 THR A C 1
ATOM 649 O O . THR A 1 81 ? -16.823 20.884 5.706 1.00 75.19 81 THR A O 1
ATOM 652 N N . LEU A 1 82 ? -15.708 22.846 5.556 1.00 71.38 82 LEU A N 1
ATOM 653 C CA . LEU A 1 82 ? -16.737 23.666 6.205 1.00 71.38 82 LEU A CA 1
ATOM 654 C C . LEU A 1 82 ? -18.046 23.651 5.405 1.00 71.38 82 LEU A C 1
ATOM 656 O O . LEU A 1 82 ? -19.100 23.405 5.989 1.00 71.38 82 LEU A O 1
ATOM 660 N N . ASP A 1 83 ? -17.977 23.819 4.081 1.00 71.06 83 ASP A N 1
ATOM 661 C CA . ASP A 1 83 ? -19.158 23.813 3.200 1.00 71.06 83 ASP A CA 1
ATOM 662 C C . ASP A 1 83 ? -19.916 22.477 3.234 1.00 71.06 83 ASP A C 1
ATOM 664 O O . ASP A 1 83 ? -21.143 22.433 3.140 1.00 71.06 83 ASP A O 1
ATOM 668 N N . LYS A 1 84 ? -19.188 21.366 3.395 1.00 74.00 84 LYS A N 1
ATOM 669 C CA . LYS A 1 84 ? -19.753 20.011 3.489 1.00 74.00 84 LYS A CA 1
ATOM 670 C C . LYS A 1 84 ? -20.240 19.646 4.896 1.00 74.00 84 LYS A C 1
ATOM 672 O O . LYS A 1 84 ? -20.809 18.570 5.067 1.00 74.00 84 LYS A O 1
ATOM 677 N N . GLY A 1 85 ? -20.005 20.496 5.898 1.00 76.31 85 GLY A N 1
ATOM 678 C CA . GLY A 1 85 ? -20.344 20.216 7.296 1.00 76.31 85 GLY A CA 1
ATOM 679 C C . GLY A 1 85 ? -19.517 19.089 7.924 1.00 76.31 85 GLY A C 1
ATOM 680 O O . GLY A 1 85 ? -19.945 18.491 8.912 1.00 76.31 85 GLY A O 1
ATOM 681 N N . ILE A 1 86 ? -18.348 18.777 7.358 1.00 85.38 86 ILE A N 1
ATOM 682 C CA . ILE A 1 86 ? -17.450 17.757 7.905 1.00 85.38 86 ILE A CA 1
ATOM 683 C C . ILE A 1 86 ? -16.753 18.345 9.151 1.00 85.38 86 ILE A C 1
ATOM 685 O O . ILE A 1 86 ? -16.242 19.467 9.099 1.00 85.38 86 ILE A O 1
ATOM 689 N N . PRO A 1 87 ? -16.701 17.624 10.286 1.00 89.00 87 PRO A N 1
ATOM 690 C CA . PRO A 1 87 ? -16.007 18.092 11.481 1.00 89.00 87 PRO A CA 1
ATOM 691 C C . PRO A 1 87 ? -14.517 18.367 11.236 1.00 89.00 87 PRO A C 1
ATOM 693 O O . PRO A 1 87 ? -13.805 17.526 10.689 1.00 89.00 87 PRO A O 1
ATOM 696 N N . ILE A 1 88 ? -14.034 19.510 11.732 1.00 90.88 88 ILE A N 1
ATOM 697 C CA . ILE A 1 88 ? -12.612 19.885 11.708 1.00 90.88 88 ILE A CA 1
ATOM 698 C C . ILE A 1 88 ? -12.018 19.809 13.120 1.00 90.88 88 ILE A C 1
ATOM 700 O O . ILE A 1 88 ? -12.647 20.227 14.106 1.00 90.88 88 ILE A O 1
ATOM 704 N N . VAL A 1 89 ? -10.798 19.275 13.212 1.00 95.88 89 VAL A N 1
ATOM 705 C CA . VAL A 1 89 ? -9.951 19.251 14.411 1.00 95.88 89 VAL A CA 1
ATOM 706 C C . VAL A 1 89 ? -8.628 19.959 14.104 1.00 95.88 89 VAL A C 1
ATOM 708 O O . VAL A 1 89 ? -7.786 19.378 13.419 1.00 95.88 89 VAL A O 1
ATOM 711 N N . PRO A 1 90 ? -8.410 21.195 14.586 1.00 95.12 90 PRO A N 1
ATOM 712 C CA . PRO A 1 90 ? -7.112 21.841 14.450 1.00 95.12 90 PRO A CA 1
ATOM 713 C C . PRO A 1 90 ? -6.070 21.150 15.341 1.00 95.12 90 PRO A C 1
ATOM 715 O O . PRO A 1 90 ? -6.330 20.855 16.508 1.00 95.12 90 PRO A O 1
ATOM 718 N N . PHE A 1 91 ? -4.888 20.900 14.790 1.00 95.94 91 PHE A N 1
ATOM 719 C CA . PHE A 1 91 ? -3.734 20.294 15.445 1.00 95.94 91 PHE A CA 1
ATOM 720 C C . PHE A 1 91 ? -2.541 21.236 15.287 1.00 95.94 91 PHE A C 1
ATOM 722 O O . PHE A 1 91 ? -2.093 21.472 14.169 1.00 95.94 91 PHE A O 1
ATOM 729 N N . PHE A 1 92 ? -2.065 21.843 16.370 1.00 94.00 92 PHE A N 1
ATOM 730 C CA . PHE A 1 92 ? -1.247 23.060 16.273 1.00 94.00 92 PHE A CA 1
ATOM 731 C C . PHE A 1 92 ? -0.145 23.115 17.327 1.00 94.00 92 PHE A C 1
ATOM 733 O O . PHE A 1 92 ? -0.339 22.646 18.442 1.00 94.00 92 PHE A O 1
ATOM 740 N N . ALA A 1 93 ? 0.997 23.721 16.998 1.00 87.56 93 ALA A N 1
ATOM 741 C CA . ALA A 1 93 ? 2.025 24.057 17.990 1.00 87.56 93 ALA A CA 1
ATOM 742 C C . ALA A 1 93 ? 1.775 25.438 18.627 1.00 87.56 93 ALA A C 1
ATOM 744 O O . ALA A 1 93 ? 1.986 25.609 19.822 1.00 87.56 93 ALA A O 1
ATOM 745 N N . ASP A 1 94 ? 1.278 26.399 17.843 1.00 87.88 94 ASP A N 1
ATOM 746 C CA . ASP A 1 94 ? 0.839 27.719 18.301 1.00 87.88 94 ASP A CA 1
ATOM 747 C C . ASP A 1 94 ? -0.622 27.944 17.878 1.00 87.88 94 ASP A C 1
ATOM 749 O O . ASP A 1 94 ? -1.011 27.684 16.738 1.00 87.88 94 ASP A O 1
ATOM 753 N N . LYS A 1 95 ? -1.457 28.438 18.798 1.00 88.81 95 LYS A N 1
ATOM 754 C CA . LYS A 1 95 ? -2.863 28.772 18.515 1.00 88.81 95 LYS A CA 1
ATOM 755 C C . LYS A 1 95 ? -3.008 29.859 17.454 1.00 88.81 95 LYS A C 1
ATOM 757 O O . LYS A 1 95 ? -4.025 29.884 16.767 1.00 88.81 95 LYS A O 1
ATOM 762 N N . ASN A 1 96 ? -2.011 30.731 17.310 1.00 88.94 96 ASN A N 1
ATOM 763 C CA . ASN A 1 96 ? -2.010 31.794 16.305 1.00 88.94 96 ASN A CA 1
ATOM 764 C C . ASN A 1 96 ? -1.917 31.253 14.870 1.00 88.94 96 ASN A C 1
ATOM 766 O O . ASN A 1 96 ? -2.321 31.935 13.928 1.00 88.94 96 ASN A O 1
ATOM 770 N N . ASP A 1 97 ? -1.435 30.020 14.698 1.00 88.62 97 ASP A N 1
ATOM 771 C CA . ASP A 1 97 ? -1.340 29.381 13.386 1.00 88.62 97 ASP A CA 1
ATOM 772 C C . ASP A 1 97 ? -2.692 28.843 12.896 1.00 88.62 97 ASP A C 1
ATOM 774 O O . ASP A 1 97 ? -2.850 28.537 11.711 1.00 88.62 97 ASP A O 1
ATOM 778 N N . ILE A 1 98 ? -3.692 28.739 13.779 1.00 85.56 98 ILE A N 1
ATOM 779 C CA . ILE A 1 98 ? -5.027 28.253 13.426 1.00 85.56 98 ILE A CA 1
ATOM 780 C C . ILE A 1 98 ? -5.745 29.315 12.578 1.00 85.56 98 ILE A C 1
ATOM 782 O O . ILE A 1 98 ? -5.859 30.462 13.016 1.00 85.56 98 ILE A O 1
ATOM 786 N N . PRO A 1 99 ? -6.289 28.966 11.395 1.00 82.00 99 PRO A N 1
ATOM 787 C CA . PRO A 1 99 ? -7.082 29.905 10.608 1.00 82.00 99 PRO A CA 1
ATOM 788 C C . PRO A 1 99 ? -8.257 30.473 11.409 1.00 82.00 99 PRO A C 1
ATOM 790 O O . PRO A 1 99 ? -8.935 29.738 12.128 1.00 82.00 99 PRO A O 1
ATOM 793 N N . THR A 1 100 ? -8.560 31.761 11.241 1.00 80.00 100 THR A N 1
ATOM 794 C CA . THR A 1 100 ? -9.595 32.468 12.019 1.00 80.00 100 THR A CA 1
ATOM 795 C C . THR A 1 100 ? -10.947 31.749 12.015 1.00 80.00 100 THR A C 1
ATOM 797 O O . THR A 1 100 ? -11.567 31.612 13.067 1.00 80.00 100 THR A O 1
ATOM 800 N N . LEU A 1 101 ? -11.377 31.225 10.861 1.00 72.44 101 LEU A N 1
ATOM 801 C CA . LEU A 1 101 ? -12.640 30.485 10.711 1.00 72.44 101 LEU A CA 1
ATOM 802 C C . LEU A 1 101 ? -12.631 29.106 11.392 1.00 72.44 101 LEU A C 1
ATOM 804 O O . LEU A 1 101 ? -13.689 28.573 11.717 1.00 72.44 101 LEU A O 1
ATOM 808 N N . VAL A 1 102 ? -11.448 28.544 11.637 1.00 81.69 102 VAL A N 1
ATOM 809 C CA . VAL A 1 102 ? -11.249 27.254 12.313 1.00 81.69 102 VAL A CA 1
ATOM 810 C C . VAL A 1 102 ? -10.954 27.441 13.810 1.00 81.69 102 VAL A C 1
ATOM 812 O O . VAL A 1 102 ? -11.161 26.523 14.598 1.00 81.69 102 VAL A O 1
ATOM 815 N N . SER A 1 103 ? -10.546 28.636 14.244 1.00 81.31 103 SER A N 1
ATOM 816 C CA . SER A 1 103 ? -10.229 28.939 15.649 1.00 81.31 103 SER A CA 1
ATOM 817 C C . SER A 1 103 ? -11.332 28.621 16.681 1.00 81.31 103 SER A C 1
ATOM 819 O O . SER A 1 103 ? -10.972 28.261 17.804 1.00 81.31 103 SER A O 1
ATOM 821 N N . PRO A 1 104 ? -12.648 28.657 16.361 1.00 84.56 104 PRO A N 1
ATOM 822 C CA . PRO A 1 104 ? -13.685 28.253 17.315 1.00 84.56 104 PRO A CA 1
ATOM 823 C C . PRO A 1 104 ? -13.768 26.735 17.547 1.00 84.56 104 PRO A C 1
ATOM 825 O O . PRO A 1 104 ? -14.443 26.290 18.477 1.00 84.56 104 PRO A O 1
ATOM 828 N N . TYR A 1 105 ? -13.137 25.918 16.697 1.00 84.06 105 TYR A N 1
ATOM 829 C CA . TYR A 1 105 ? -13.213 24.464 16.787 1.00 84.06 105 TYR A CA 1
ATOM 830 C C . TYR A 1 105 ? -12.255 23.927 17.856 1.00 84.06 105 TYR A C 1
ATOM 832 O O . TYR A 1 105 ? -11.072 24.253 17.884 1.00 84.06 105 TYR A O 1
ATOM 840 N N . GLU A 1 106 ? -12.757 23.025 18.704 1.00 90.56 106 GLU A N 1
ATOM 841 C CA . GLU A 1 106 ? -11.930 22.290 19.671 1.00 90.56 106 GLU A CA 1
ATOM 842 C C . GLU A 1 106 ? -10.826 21.494 18.948 1.00 90.56 106 GLU A C 1
ATOM 844 O O . GLU A 1 106 ? -11.132 20.688 18.060 1.00 90.56 106 GLU A O 1
ATOM 849 N N . GLY A 1 107 ? -9.569 21.728 19.338 1.00 92.25 107 GLY A N 1
ATOM 850 C CA . GLY A 1 107 ? -8.366 21.158 18.730 1.00 92.25 107 GLY A CA 1
ATOM 851 C C . GLY A 1 107 ? -7.370 20.594 19.741 1.00 92.25 107 GLY A C 1
ATOM 852 O O . GLY A 1 107 ? -7.615 20.614 20.947 1.00 92.25 107 GLY A O 1
ATOM 853 N N . VAL A 1 108 ? -6.238 20.097 19.245 1.00 95.75 108 VAL A N 1
ATOM 854 C CA . VAL A 1 108 ? -5.154 19.525 20.054 1.00 95.75 108 VAL A CA 1
ATOM 855 C C . VAL A 1 108 ? -3.881 20.338 19.879 1.00 95.75 108 VAL A C 1
ATOM 857 O O . VAL A 1 108 ? -3.425 20.573 18.763 1.00 95.75 108 VAL A O 1
ATOM 860 N N . GLU A 1 109 ? -3.276 20.703 21.002 1.00 94.56 109 GLU A N 1
ATOM 861 C CA . GLU A 1 109 ? -1.942 21.288 21.026 1.00 94.56 109 GLU A CA 1
ATOM 862 C C . GLU A 1 109 ? -0.882 20.185 20.885 1.00 94.56 109 GLU A C 1
ATOM 864 O O . GLU A 1 109 ? -0.869 19.199 21.631 1.00 94.56 109 GLU A O 1
ATOM 869 N N . TYR A 1 110 ? -0.006 20.341 19.900 1.00 91.81 110 TYR A N 1
ATOM 870 C CA . TYR A 1 110 ? 1.083 19.430 19.608 1.00 91.81 110 TYR A CA 1
ATOM 871 C C . TYR A 1 110 ? 2.170 19.534 20.673 1.00 91.81 110 TYR A C 1
ATOM 873 O O . TYR A 1 110 ? 2.730 20.599 20.920 1.00 91.81 110 TYR A O 1
ATOM 881 N N . SER A 1 111 ? 2.525 18.394 21.263 1.00 87.06 111 SER A N 1
ATOM 882 C CA . SER A 1 111 ? 3.686 18.283 22.141 1.00 87.06 111 SER A CA 1
ATOM 883 C C . SER A 1 111 ? 4.848 17.586 21.418 1.00 87.06 111 SER A C 1
ATOM 885 O O . SER A 1 111 ? 4.722 16.396 21.103 1.00 87.06 111 SER A O 1
ATOM 887 N N . PRO A 1 112 ? 5.993 18.259 21.194 1.00 82.88 112 PRO A N 1
ATOM 888 C CA . PRO A 1 112 ? 7.167 17.645 20.578 1.00 82.88 112 PRO A CA 1
ATOM 889 C C . PRO A 1 112 ? 7.635 16.389 21.322 1.00 82.88 112 PRO A C 1
ATOM 891 O O . PRO A 1 112 ? 7.567 16.324 22.552 1.00 82.88 112 PRO A O 1
ATOM 894 N N . PHE A 1 113 ? 8.117 15.392 20.574 1.00 78.94 113 PHE A N 1
ATOM 895 C CA . PHE A 1 113 ? 8.629 14.108 21.090 1.00 78.94 113 PHE A CA 1
ATOM 896 C C . PHE A 1 113 ? 7.611 13.263 21.883 1.00 78.94 113 PHE A C 1
ATOM 898 O O . PHE A 1 113 ? 7.987 12.315 22.572 1.00 78.94 113 PHE A O 1
ATOM 905 N N . LYS A 1 114 ? 6.314 13.588 21.801 1.00 85.38 114 LYS A N 1
ATOM 906 C CA . LYS A 1 114 ? 5.230 12.877 22.499 1.00 85.38 114 LYS A CA 1
ATOM 907 C C . LYS A 1 114 ? 4.170 12.334 21.534 1.00 85.38 114 LYS A C 1
ATOM 909 O O . LYS A 1 114 ? 2.977 12.446 21.819 1.00 85.38 114 LYS A O 1
ATOM 914 N N . THR A 1 115 ? 4.582 11.719 20.422 1.00 84.06 115 THR A N 1
ATOM 915 C CA . THR A 1 115 ? 3.686 11.229 19.351 1.00 84.06 115 THR A CA 1
ATOM 916 C C . THR A 1 115 ? 2.543 10.351 19.881 1.00 84.06 115 THR A C 1
ATOM 918 O O . THR A 1 115 ? 1.385 10.572 19.537 1.00 84.06 115 THR A O 1
ATOM 921 N N . GLU A 1 116 ? 2.821 9.440 20.818 1.00 80.25 116 GLU A N 1
ATOM 922 C CA . GLU A 1 116 ? 1.803 8.576 21.443 1.00 80.25 116 GLU A CA 1
ATOM 923 C C . GLU A 1 116 ? 0.736 9.370 22.221 1.00 80.25 116 GLU A C 1
ATOM 925 O O . GLU A 1 116 ? -0.462 9.083 22.145 1.00 80.25 116 GLU A O 1
ATOM 930 N N . THR A 1 117 ? 1.152 10.389 22.976 1.00 87.31 117 THR A N 1
ATOM 931 C CA . THR A 1 117 ? 0.235 11.266 23.721 1.00 87.31 117 THR A CA 1
ATOM 932 C C . THR A 1 117 ? -0.564 12.146 22.769 1.00 87.31 117 THR A C 1
ATOM 934 O O . THR A 1 117 ? -1.777 12.277 22.930 1.00 87.31 117 THR A O 1
ATOM 937 N N . ASN A 1 118 ? 0.091 12.692 21.744 1.00 87.69 118 ASN A N 1
ATOM 938 C CA . ASN A 1 118 ? -0.557 13.479 20.701 1.00 87.69 118 ASN A CA 1
ATOM 939 C C . ASN A 1 118 ? -1.649 12.664 19.995 1.00 87.69 118 ASN A C 1
ATOM 941 O O . ASN A 1 118 ? -2.784 13.127 19.886 1.00 87.69 118 ASN A O 1
ATOM 945 N N . GLY A 1 119 ? -1.347 11.420 19.609 1.00 88.88 119 GLY A N 1
ATOM 946 C CA . GLY A 1 119 ? -2.306 10.509 18.983 1.00 88.88 119 GLY A CA 1
ATOM 947 C C . GLY A 1 119 ? -3.481 10.159 19.896 1.00 88.88 119 GLY A C 1
ATOM 948 O O . GLY A 1 119 ? -4.628 10.143 19.451 1.00 88.88 119 GLY A O 1
ATOM 949 N N . LYS A 1 120 ? -3.239 9.947 21.198 1.00 89.31 120 LYS A N 1
ATOM 950 C CA . LYS A 1 120 ? -4.306 9.719 22.193 1.00 89.31 120 LYS A CA 1
ATOM 951 C C . LYS A 1 120 ? -5.234 10.924 22.351 1.00 89.31 120 LYS A C 1
ATOM 953 O O . LYS A 1 120 ? -6.456 10.751 22.382 1.00 89.31 120 LYS A O 1
ATOM 958 N N . ASN A 1 121 ? -4.671 12.127 22.443 1.00 93.06 121 ASN A N 1
ATOM 959 C CA . ASN A 1 121 ? -5.443 13.363 22.564 1.00 93.06 121 ASN A CA 1
ATOM 960 C C . ASN A 1 121 ? -6.286 13.597 21.307 1.00 93.06 121 ASN A C 1
ATOM 962 O O . ASN A 1 121 ? -7.489 13.843 21.401 1.00 93.06 121 ASN A O 1
ATOM 966 N N . LEU A 1 122 ? -5.677 13.417 20.134 1.00 93.94 122 LEU A N 1
ATOM 967 C CA . LEU A 1 122 ? -6.338 13.562 18.843 1.00 93.94 122 LEU A CA 1
ATOM 968 C C . LEU A 1 122 ? -7.485 12.564 18.669 1.00 93.94 122 LEU A C 1
ATOM 970 O O . LEU A 1 122 ? -8.610 12.965 18.373 1.00 93.94 122 LEU A O 1
ATOM 974 N N . TYR A 1 123 ? -7.251 11.286 18.977 1.00 9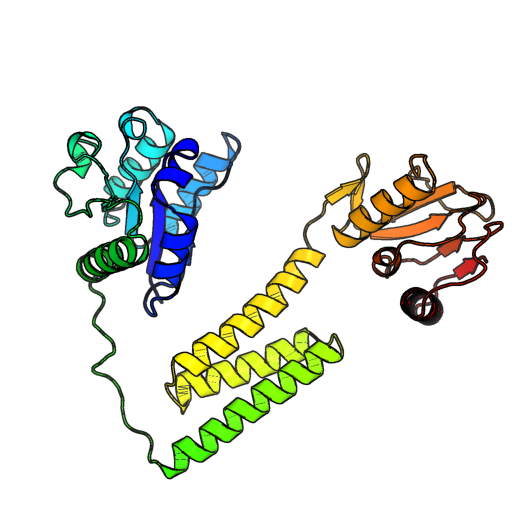2.31 123 TYR A N 1
ATOM 975 C CA . TYR A 1 123 ? -8.298 10.265 18.980 1.00 92.31 123 TYR A CA 1
ATOM 976 C C . TYR A 1 123 ? -9.466 10.625 19.908 1.00 92.31 123 TYR A C 1
ATOM 978 O O . TYR A 1 123 ? -10.624 10.430 19.548 1.00 92.31 123 TYR A O 1
ATOM 986 N N . THR A 1 124 ? -9.186 11.178 21.091 1.00 91.44 124 THR A N 1
ATOM 987 C CA . THR A 1 124 ? -10.225 11.551 22.064 1.00 91.44 124 THR A CA 1
ATOM 988 C C . THR A 1 124 ? -11.167 12.620 21.503 1.00 91.44 124 THR A C 1
ATOM 990 O O . THR A 1 124 ? -12.388 12.475 21.604 1.00 91.44 124 THR A O 1
ATOM 993 N N . ILE A 1 125 ? -10.621 13.658 20.858 1.00 91.25 125 ILE A N 1
ATOM 994 C CA . ILE A 1 125 ? -11.427 14.715 20.228 1.00 91.25 125 ILE A CA 1
ATOM 995 C C . ILE A 1 125 ? -12.200 14.175 19.021 1.00 91.25 125 ILE A C 1
ATOM 997 O O . ILE A 1 125 ? -13.395 14.444 18.894 1.00 91.25 125 ILE A O 1
ATOM 1001 N N . ILE A 1 126 ? -11.55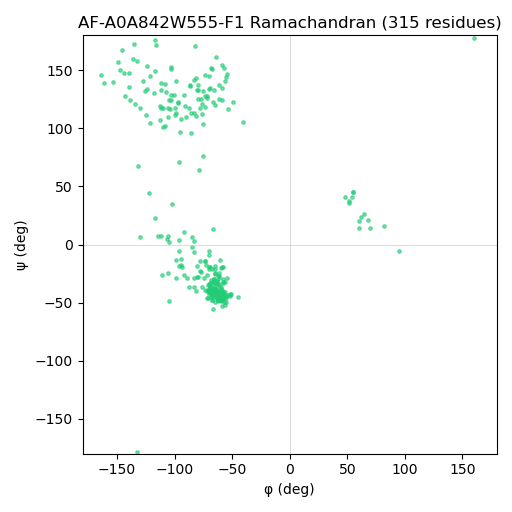8 13.366 18.172 1.00 91.44 126 ILE A N 1
ATOM 1002 C CA . ILE A 1 126 ? -12.206 12.742 17.007 1.00 91.44 126 ILE A CA 1
ATOM 1003 C C . ILE A 1 126 ? -13.393 11.881 17.449 1.00 91.44 126 ILE A C 1
ATOM 1005 O O . ILE A 1 126 ? -14.499 12.026 16.924 1.00 91.44 126 ILE A O 1
ATOM 1009 N N . LYS A 1 127 ? -13.197 11.045 18.475 1.00 86.81 127 LYS A N 1
ATOM 1010 C CA . LYS A 1 127 ? -14.234 10.177 19.042 1.00 86.81 127 LYS A CA 1
ATOM 1011 C C . LYS A 1 127 ? -15.449 10.972 19.519 1.00 86.81 127 LYS A C 1
ATOM 1013 O O . LYS A 1 127 ? -16.586 10.573 19.263 1.00 86.81 127 LYS A O 1
ATOM 1018 N N . LYS A 1 128 ? -15.195 12.094 20.198 1.00 87.31 128 LYS A N 1
ATOM 1019 C CA . LYS A 1 128 ? -16.218 13.015 20.706 1.00 87.31 128 LYS A CA 1
ATOM 1020 C C . LYS A 1 128 ? -16.991 13.674 19.561 1.00 87.31 128 LYS A C 1
ATOM 1022 O O . LYS A 1 128 ? -18.217 13.638 19.573 1.00 87.31 128 LYS A O 1
ATOM 1027 N N . LYS A 1 129 ? -16.295 14.232 18.564 1.00 83.12 129 LYS A N 1
ATOM 1028 C CA . LYS A 1 129 ? -16.915 14.941 17.429 1.00 83.12 129 LYS A CA 1
ATOM 1029 C C . LYS A 1 129 ? -17.709 14.022 16.505 1.00 83.12 129 LYS A C 1
ATOM 1031 O O . LYS A 1 129 ? -18.756 14.422 16.015 1.00 83.12 129 LYS A O 1
ATOM 1036 N N . CYS A 1 130 ? -17.261 12.783 16.328 1.00 81.44 130 CYS A N 1
ATOM 1037 C CA . CYS A 1 130 ? -17.909 11.820 15.435 1.00 81.44 130 CYS A CA 1
ATOM 1038 C C . CYS A 1 130 ? -18.956 10.938 16.143 1.00 81.44 130 CYS A C 1
ATOM 1040 O O . CYS A 1 130 ? -19.410 9.948 15.578 1.00 81.44 130 CYS A O 1
ATOM 1042 N N . SER A 1 131 ? -19.341 11.260 17.389 1.00 68.25 131 SER A N 1
ATOM 1043 C CA . SER A 1 131 ? -20.338 10.509 18.177 1.00 68.25 131 SER A CA 1
ATOM 1044 C C . SER A 1 131 ? -20.073 8.993 18.262 1.00 68.25 131 SER A C 1
ATOM 1046 O O . SER A 1 131 ? -21.001 8.178 18.259 1.00 68.25 131 SER A O 1
ATOM 1048 N N . ILE A 1 132 ? -18.805 8.582 18.368 1.00 55.84 132 ILE A N 1
ATOM 1049 C CA . ILE A 1 132 ? -18.439 7.161 18.424 1.00 55.84 132 ILE A CA 1
ATOM 1050 C C . ILE A 1 132 ? -18.777 6.598 19.814 1.00 55.84 132 ILE A C 1
ATOM 1052 O O . ILE A 1 132 ? -18.041 6.792 20.789 1.00 55.84 132 ILE A O 1
ATOM 1056 N N . LYS A 1 133 ? -19.873 5.838 19.928 1.00 44.72 133 LYS A N 1
ATOM 1057 C CA . LYS A 1 133 ? -20.173 5.072 21.148 1.00 44.72 133 LYS A CA 1
ATOM 1058 C C . LYS A 1 133 ? -19.133 3.961 21.328 1.00 44.72 133 LYS A C 1
ATOM 1060 O O . LYS A 1 133 ? -18.969 3.101 20.469 1.00 44.72 133 LYS A O 1
ATOM 1065 N N . SER A 1 134 ? -18.447 3.960 22.471 1.00 42.69 134 SER A N 1
ATOM 1066 C CA . SER A 1 134 ? -17.529 2.890 22.878 1.00 42.69 134 SER A CA 1
ATOM 1067 C C . SER A 1 134 ? -18.235 1.524 22.825 1.00 42.69 134 SER A C 1
ATOM 1069 O O . SER A 1 134 ? -19.150 1.266 23.610 1.00 42.69 134 SER A O 1
ATOM 1071 N N . LYS A 1 135 ? -17.768 0.612 21.959 1.00 43.88 135 LYS A N 1
ATOM 1072 C CA . LYS A 1 135 ? -18.224 -0.794 21.872 1.00 43.88 135 LYS A CA 1
ATOM 1073 C C . LYS A 1 135 ? -17.876 -1.647 23.109 1.00 43.88 135 LYS A C 1
ATOM 1075 O O . LYS A 1 135 ? -18.034 -2.860 23.088 1.00 43.88 135 LYS A O 1
ATOM 1080 N N . LYS A 1 136 ? -17.464 -1.041 24.226 1.00 36.78 136 LYS A N 1
ATOM 1081 C CA . LYS A 1 136 ? -17.197 -1.730 25.501 1.00 36.78 136 LYS A CA 1
ATOM 1082 C C . LYS A 1 136 ? -18.474 -2.260 26.200 1.00 36.78 136 LYS A C 1
ATOM 1084 O O . LYS A 1 136 ? -18.365 -2.964 27.193 1.00 36.78 136 LYS A O 1
ATOM 1089 N N . SER A 1 137 ? -19.672 -1.960 25.674 1.00 31.61 137 SER A N 1
ATOM 1090 C CA . SER A 1 137 ? -20.989 -2.356 26.221 1.00 31.61 137 SER A CA 1
ATOM 1091 C C . SER A 1 137 ? -21.722 -3.470 25.444 1.00 31.61 137 SER A C 1
ATOM 1093 O O . SER A 1 137 ? -22.863 -3.784 25.777 1.00 31.61 137 SER A O 1
ATOM 1095 N N . MET A 1 138 ? -21.131 -4.086 24.417 1.00 33.53 138 MET A N 1
ATOM 1096 C CA . MET A 1 138 ? -21.800 -5.154 23.654 1.00 33.53 138 MET A CA 1
ATOM 1097 C C . MET A 1 138 ? -20.888 -6.367 23.469 1.00 33.53 138 MET A C 1
ATOM 1099 O O . MET A 1 138 ? -20.484 -6.697 22.363 1.00 33.53 138 MET A O 1
ATOM 1103 N N . VAL A 1 139 ? -20.593 -7.052 24.575 1.00 39.97 139 VAL A N 1
ATOM 1104 C CA . VAL A 1 139 ? -20.127 -8.444 24.558 1.00 39.97 139 VAL A CA 1
ATOM 1105 C C . VAL A 1 139 ? -21.270 -9.306 25.092 1.00 39.97 139 VAL A C 1
ATOM 1107 O O . VAL A 1 139 ? -21.507 -9.357 26.299 1.00 39.97 139 VAL A O 1
ATOM 1110 N N . LYS A 1 140 ? -22.003 -9.982 24.200 1.00 40.03 140 LYS A N 1
ATOM 1111 C CA . LYS A 1 140 ? -22.765 -11.174 24.591 1.00 40.03 140 LYS A CA 1
ATOM 1112 C C . LYS A 1 140 ? -21.761 -12.327 24.684 1.00 40.03 140 LYS A C 1
ATOM 1114 O O . LYS A 1 140 ? -21.108 -12.650 23.700 1.00 40.03 140 LYS A O 1
ATOM 1119 N N . LYS A 1 141 ? -21.597 -12.894 25.883 1.00 45.78 141 LYS A N 1
ATOM 1120 C CA . LYS A 1 141 ? -20.678 -14.007 26.172 1.00 45.78 141 LYS A CA 1
ATOM 1121 C C . LYS A 1 141 ? -21.106 -15.278 25.422 1.00 45.78 141 LYS A C 1
ATOM 1123 O O . LYS A 1 141 ? -22.193 -15.785 25.688 1.00 45.78 141 LYS A O 1
ATOM 1128 N N . ALA A 1 142 ? -20.239 -15.811 24.561 1.00 46.84 142 ALA A N 1
ATOM 1129 C CA . ALA A 1 142 ? -20.244 -17.233 24.212 1.00 46.84 142 ALA A CA 1
ATOM 1130 C C . ALA A 1 142 ? -19.827 -18.068 25.441 1.00 46.84 142 ALA A C 1
ATOM 1132 O O . ALA A 1 142 ? -19.102 -17.573 26.312 1.00 46.84 142 ALA A O 1
ATOM 1133 N N . GLN A 1 143 ? -20.299 -19.314 25.549 1.00 55.47 143 GLN A N 1
ATOM 1134 C CA . GLN A 1 143 ? -19.925 -20.205 26.654 1.00 55.47 143 GLN A CA 1
ATOM 1135 C C . GLN A 1 143 ? -18.441 -20.607 26.544 1.00 55.47 143 GLN A C 1
ATOM 1137 O O . GLN A 1 143 ? -17.869 -20.636 25.454 1.00 55.47 143 GLN A O 1
ATOM 1142 N N . SER A 1 144 ? -17.777 -20.909 27.666 1.00 53.72 144 SER A N 1
ATOM 1143 C CA . SER A 1 144 ? -16.317 -21.130 27.687 1.00 53.72 144 SER A CA 1
ATOM 1144 C C . SER A 1 144 ? -15.845 -22.326 26.841 1.00 53.72 144 SER A C 1
ATOM 1146 O O . SER A 1 144 ? -14.725 -22.301 26.327 1.00 53.72 144 SER A O 1
ATOM 1148 N N . SER A 1 145 ? -16.693 -23.343 26.640 1.00 52.09 145 SER A N 1
ATOM 1149 C CA . SER A 1 145 ? -16.436 -24.494 25.759 1.00 52.09 145 SER A CA 1
ATOM 1150 C C . SER A 1 145 ? -16.431 -24.125 24.271 1.00 52.09 145 SER A C 1
ATOM 1152 O O . SER A 1 145 ? -15.646 -24.681 23.497 1.00 52.09 145 SER A O 1
ATOM 1154 N N . ASP A 1 146 ? -17.244 -23.144 23.877 1.00 65.56 146 ASP A N 1
ATOM 1155 C CA . ASP A 1 146 ? -17.331 -22.664 22.495 1.00 65.56 146 ASP A CA 1
ATOM 1156 C C . ASP A 1 146 ? -16.092 -21.841 22.136 1.00 65.56 146 ASP A C 1
ATOM 1158 O O . ASP A 1 146 ? -15.507 -22.024 21.071 1.00 65.56 146 ASP A O 1
ATOM 1162 N N . ILE A 1 147 ? -15.597 -21.025 23.073 1.00 67.75 147 ILE A N 1
ATOM 1163 C CA . ILE A 1 147 ? -14.404 -20.185 22.880 1.00 67.75 147 ILE A CA 1
ATOM 1164 C C . ILE A 1 147 ? -13.162 -21.032 22.559 1.00 67.75 147 ILE A C 1
ATOM 1166 O O . ILE A 1 147 ? -12.397 -20.692 21.653 1.00 67.75 147 ILE A O 1
ATOM 1170 N N . SER A 1 148 ? -12.958 -22.158 23.254 1.00 78.00 148 SER A N 1
ATOM 1171 C CA . SER A 1 148 ? -11.804 -23.041 23.005 1.00 78.00 148 SER A CA 1
ATOM 1172 C C . SER A 1 148 ? -11.850 -23.656 21.603 1.00 78.00 148 SER A C 1
ATOM 1174 O O . SER A 1 148 ? -10.847 -23.682 20.885 1.00 78.00 148 SER A O 1
ATOM 1176 N N . THR A 1 149 ? -13.033 -24.107 21.188 1.00 86.12 149 THR A N 1
ATOM 1177 C CA . THR A 1 149 ? -13.257 -24.723 19.875 1.00 86.12 149 THR A CA 1
ATOM 1178 C C . THR A 1 149 ? -13.079 -23.706 18.750 1.00 86.12 149 THR A C 1
ATOM 1180 O O . THR A 1 149 ? -12.381 -23.964 17.768 1.00 86.12 149 THR A O 1
ATOM 1183 N N . LEU A 1 150 ? -13.631 -22.509 18.929 1.00 80.00 150 LEU A N 1
ATOM 1184 C CA . LEU A 1 150 ? -13.522 -21.410 17.979 1.00 80.00 150 LEU A CA 1
ATOM 1185 C C . LEU A 1 150 ? -12.086 -20.884 17.857 1.00 80.00 150 LEU A C 1
ATOM 1187 O O . LEU A 1 150 ? -11.618 -20.623 16.750 1.00 80.00 150 LEU A O 1
ATOM 1191 N N . THR A 1 151 ? -11.336 -20.827 18.960 1.00 80.81 151 THR A N 1
ATOM 1192 C CA . THR A 1 151 ? -9.910 -20.458 18.938 1.00 80.81 151 THR A CA 1
ATOM 1193 C C . THR A 1 151 ? -9.083 -21.482 18.155 1.00 80.81 151 THR A C 1
ATOM 1195 O O . THR A 1 151 ? -8.215 -21.112 17.362 1.00 80.81 151 THR A O 1
ATOM 1198 N N . LYS A 1 152 ? -9.373 -22.783 18.308 1.00 89.25 152 LYS A N 1
ATOM 1199 C CA . LYS A 1 152 ? -8.731 -23.834 17.498 1.00 89.25 152 LYS A CA 1
ATOM 1200 C C . LYS A 1 152 ? -9.055 -23.674 16.011 1.00 89.25 152 LYS A C 1
ATOM 1202 O O . LYS A 1 152 ? -8.151 -23.766 15.183 1.00 89.25 152 LYS A O 1
ATOM 1207 N N . LYS A 1 153 ? -10.317 -23.389 15.678 1.00 90.06 153 LYS A N 1
ATOM 1208 C CA . LYS A 1 153 ? -10.785 -23.152 14.302 1.00 90.06 153 LYS A CA 1
ATOM 1209 C C . LYS A 1 153 ? -10.102 -21.936 13.665 1.00 90.06 153 LYS A C 1
ATOM 1211 O O . LYS A 1 153 ? -9.648 -22.028 12.529 1.00 90.06 153 LYS A O 1
ATOM 1216 N N . TYR A 1 154 ? -9.954 -20.836 14.406 1.00 89.81 154 TYR A N 1
ATOM 1217 C CA . TYR A 1 154 ? -9.187 -19.663 13.972 1.00 89.81 154 TYR A CA 1
ATOM 1218 C C . TYR A 1 154 ? -7.725 -20.029 13.662 1.00 89.81 154 TYR A C 1
ATOM 1220 O O . TYR A 1 154 ? -7.241 -19.782 12.557 1.00 89.81 154 TYR A O 1
ATOM 1228 N N . ASN A 1 155 ? -7.035 -20.682 14.605 1.00 87.94 155 ASN A N 1
ATOM 1229 C CA . ASN A 1 155 ? -5.622 -21.040 14.446 1.00 87.94 155 ASN A CA 1
ATOM 1230 C C . ASN A 1 155 ? -5.390 -22.019 13.284 1.00 87.94 155 ASN A C 1
ATOM 1232 O O . ASN A 1 155 ? -4.378 -21.925 12.592 1.00 87.94 155 ASN A O 1
ATOM 1236 N N . MET A 1 156 ? -6.338 -22.929 13.038 1.00 95.88 156 MET A N 1
ATOM 1237 C CA . MET A 1 156 ? -6.313 -23.824 11.881 1.00 95.88 156 MET A CA 1
ATOM 1238 C C . MET A 1 156 ? -6.309 -23.039 10.562 1.00 95.88 156 MET A C 1
ATOM 1240 O O . MET A 1 156 ? -5.483 -23.322 9.699 1.00 95.88 156 MET A O 1
ATOM 1244 N N . TYR A 1 157 ? -7.182 -22.038 10.409 1.00 93.00 157 TYR A N 1
ATOM 1245 C CA . TYR A 1 157 ? -7.225 -21.225 9.190 1.00 93.00 157 TYR A CA 1
ATOM 1246 C C . TYR A 1 157 ? -5.960 -20.390 8.984 1.00 93.00 157 TYR A C 1
ATOM 1248 O O . TYR A 1 157 ? -5.477 -20.308 7.859 1.00 93.00 157 TYR A O 1
ATOM 1256 N N . ILE A 1 158 ? -5.383 -19.827 10.051 1.00 92.94 158 ILE A N 1
ATOM 1257 C CA . ILE A 1 158 ? -4.098 -19.117 9.957 1.00 92.94 158 ILE A CA 1
ATOM 1258 C C . ILE A 1 158 ? -2.987 -20.055 9.480 1.00 92.94 158 ILE A C 1
ATOM 1260 O O . ILE A 1 158 ? -2.221 -19.694 8.592 1.00 92.94 158 ILE A O 1
ATOM 1264 N N . ARG A 1 159 ? -2.917 -21.273 10.032 1.00 94.44 159 ARG A N 1
ATOM 1265 C CA . ARG A 1 159 ? -1.915 -22.264 9.628 1.00 94.44 159 ARG A CA 1
ATOM 1266 C C . ARG A 1 159 ? -2.048 -22.640 8.153 1.00 94.44 159 ARG A C 1
ATOM 1268 O O . ARG A 1 159 ? -1.043 -22.630 7.459 1.00 94.44 159 ARG A O 1
ATOM 1275 N N . LEU A 1 160 ? -3.265 -22.941 7.695 1.00 90.50 160 LEU A N 1
ATOM 1276 C CA . LEU A 1 160 ? -3.518 -23.277 6.291 1.00 90.50 160 LEU A CA 1
ATOM 1277 C C . LEU A 1 160 ? -3.127 -22.119 5.367 1.00 90.50 160 LEU A C 1
ATOM 1279 O O . LEU A 1 160 ? -2.399 -22.338 4.410 1.00 90.50 160 LEU A O 1
ATOM 1283 N N . GLY A 1 161 ? -3.521 -20.883 5.693 1.00 91.38 161 GLY A N 1
ATOM 1284 C CA . GLY A 1 161 ? -3.144 -19.715 4.895 1.00 91.38 161 GLY A CA 1
ATOM 1285 C C . GLY A 1 161 ? -1.630 -19.497 4.812 1.00 91.38 161 GLY A C 1
ATOM 1286 O O . GLY A 1 161 ? -1.123 -19.215 3.733 1.00 91.38 161 GLY A O 1
ATOM 1287 N N . ASN A 1 162 ? -0.893 -19.689 5.912 1.00 87.56 162 ASN A N 1
ATOM 1288 C CA . ASN A 1 162 ? 0.569 -19.569 5.903 1.00 87.56 162 ASN A CA 1
ATOM 1289 C C . ASN A 1 162 ? 1.232 -20.635 5.014 1.00 87.56 162 ASN A C 1
ATOM 1291 O O . ASN A 1 162 ? 2.172 -20.312 4.297 1.00 87.56 162 ASN A O 1
ATOM 1295 N N . THR A 1 163 ? 0.734 -21.877 5.030 1.00 91.62 163 THR A N 1
ATOM 1296 C CA . THR A 1 163 ? 1.233 -22.945 4.148 1.00 91.62 163 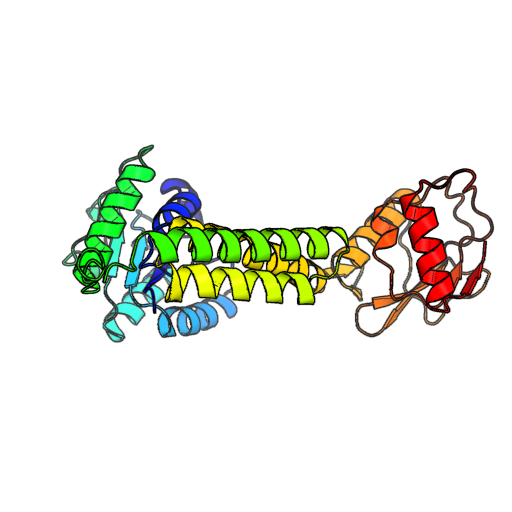THR A CA 1
ATOM 1297 C C . THR A 1 163 ? 1.030 -22.594 2.673 1.00 91.62 163 THR A C 1
ATOM 1299 O O . THR A 1 163 ? 1.961 -22.713 1.887 1.00 91.62 163 THR A O 1
ATOM 1302 N N . GLU A 1 164 ? -0.136 -22.064 2.298 1.00 90.62 164 GLU A N 1
ATOM 1303 C CA . GLU A 1 164 ? -0.383 -21.629 0.914 1.00 90.62 164 GLU A CA 1
ATOM 1304 C C . GLU A 1 164 ? 0.533 -20.464 0.491 1.00 90.62 164 GLU A C 1
ATOM 1306 O O . GLU A 1 164 ? 0.963 -20.400 -0.658 1.00 90.62 164 GLU A O 1
ATOM 1311 N N . VAL A 1 165 ? 0.889 -19.556 1.412 1.00 80.31 165 VAL A N 1
ATOM 1312 C CA . VAL A 1 165 ? 1.877 -18.493 1.142 1.00 80.31 165 VAL A CA 1
ATOM 1313 C C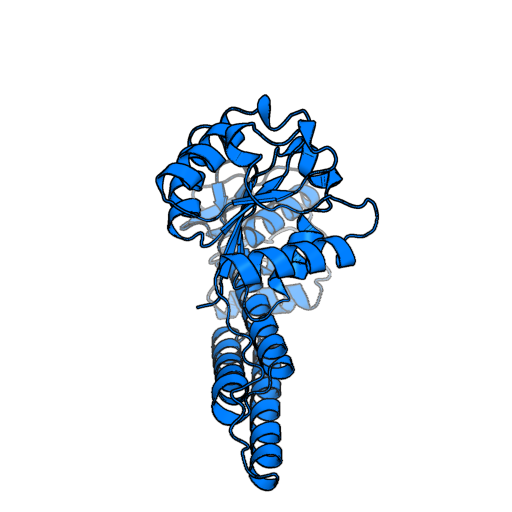 . VAL A 1 165 ? 3.258 -19.078 0.834 1.00 80.31 165 VAL A C 1
ATOM 1315 O O . VAL A 1 165 ? 3.918 -18.594 -0.083 1.00 80.31 165 VAL A O 1
ATOM 1318 N N . GLU A 1 166 ? 3.696 -20.110 1.561 1.00 82.62 166 GLU A N 1
ATOM 1319 C CA . GLU A 1 166 ? 4.971 -20.803 1.301 1.00 82.62 166 GLU A CA 1
ATOM 1320 C C . GLU A 1 166 ? 4.979 -21.489 -0.078 1.00 82.62 166 GLU A C 1
ATOM 1322 O O . GLU A 1 166 ? 6.014 -21.544 -0.747 1.00 82.62 166 GLU A O 1
ATOM 1327 N N . GLU A 1 167 ? 3.813 -21.947 -0.538 1.00 82.81 167 GLU A N 1
ATOM 1328 C CA . GLU A 1 167 ? 3.615 -22.544 -1.862 1.00 82.81 167 GLU A CA 1
ATOM 1329 C C . GLU A 1 167 ? 3.370 -21.507 -2.980 1.00 82.81 167 GLU A C 1
ATOM 1331 O O . GLU A 1 167 ? 3.334 -21.871 -4.154 1.00 82.81 167 GLU A O 1
ATOM 1336 N N . ASN A 1 168 ? 3.322 -20.208 -2.653 1.00 77.88 168 ASN A N 1
ATOM 1337 C CA . ASN A 1 168 ? 3.002 -19.085 -3.555 1.00 77.88 168 ASN A CA 1
ATOM 1338 C C . ASN A 1 168 ? 1.564 -19.114 -4.112 1.00 77.88 168 ASN A C 1
ATOM 1340 O O . ASN A 1 168 ? 1.282 -18.559 -5.172 1.00 77.88 168 ASN A O 1
ATOM 1344 N N . ASN A 1 169 ? 0.632 -19.739 -3.392 1.00 80.88 169 ASN A N 1
ATOM 1345 C CA . ASN A 1 169 ? -0.787 -19.788 -3.734 1.00 80.88 169 ASN A CA 1
ATOM 1346 C C . ASN A 1 169 ? -1.571 -18.698 -2.984 1.00 80.88 169 ASN A C 1
ATOM 1348 O O . ASN A 1 169 ? -2.327 -18.947 -2.040 1.00 80.88 169 ASN A O 1
ATOM 1352 N N . TYR A 1 170 ? -1.349 -17.447 -3.383 1.00 81.56 170 TYR A N 1
ATOM 1353 C CA . TYR A 1 170 ? -1.835 -16.276 -2.649 1.00 81.56 170 TYR A CA 1
ATOM 1354 C C . TYR A 1 170 ? -3.364 -16.139 -2.624 1.00 81.56 170 TYR A C 1
ATOM 1356 O O . TYR A 1 170 ? -3.917 -15.694 -1.619 1.00 81.56 170 TYR A O 1
ATOM 1364 N N . GLU A 1 171 ? -4.060 -16.583 -3.672 1.00 83.69 171 GLU A N 1
ATOM 1365 C CA . GLU A 1 171 ? -5.527 -16.566 -3.730 1.00 83.69 171 GLU A CA 1
ATOM 1366 C C . GLU A 1 171 ? -6.142 -17.518 -2.687 1.00 83.69 171 GLU A C 1
ATOM 1368 O O . GLU A 1 171 ? -7.056 -17.156 -1.934 1.00 83.69 171 GLU A O 1
ATOM 1373 N N . LEU A 1 172 ? -5.603 -18.738 -2.581 1.00 87.06 172 LEU A N 1
ATOM 1374 C CA . LEU A 1 172 ? -6.073 -19.711 -1.599 1.00 87.06 172 LEU A CA 1
ATOM 1375 C C . LEU A 1 172 ? -5.667 -19.313 -0.171 1.00 87.06 172 LEU A C 1
ATOM 1377 O O . LEU A 1 172 ? -6.463 -19.479 0.762 1.00 87.06 172 LEU A O 1
ATOM 1381 N N . ALA A 1 173 ? -4.490 -18.706 -0.004 1.00 87.88 173 ALA A N 1
ATOM 1382 C CA . ALA A 1 173 ? -4.062 -18.111 1.259 1.00 87.88 173 ALA A CA 1
ATOM 1383 C C . ALA A 1 173 ? -5.022 -17.006 1.735 1.00 87.88 173 ALA A C 1
ATOM 1385 O O . ALA A 1 173 ? -5.483 -17.031 2.883 1.00 87.88 173 ALA A O 1
ATOM 1386 N N . GLU A 1 174 ? -5.392 -16.072 0.851 1.00 86.62 174 GLU A N 1
ATOM 1387 C CA . GLU A 1 174 ? -6.328 -14.988 1.160 1.00 86.62 174 GLU A CA 1
ATOM 1388 C C . GLU A 1 174 ? -7.697 -15.545 1.589 1.00 86.62 174 GLU A C 1
ATOM 1390 O O . GLU A 1 174 ? -8.287 -15.096 2.580 1.00 86.62 174 GLU A O 1
ATOM 1395 N N . LYS A 1 175 ? -8.177 -16.598 0.912 1.00 91.12 175 LYS A N 1
ATOM 1396 C CA . LYS A 1 175 ? -9.418 -17.301 1.271 1.00 91.12 175 LYS A CA 1
ATOM 1397 C C . LYS A 1 175 ? -9.372 -17.871 2.690 1.00 91.12 175 LYS A C 1
ATOM 1399 O O . LYS A 1 175 ? -10.370 -17.779 3.413 1.00 91.12 175 LYS A O 1
ATOM 1404 N N . TYR A 1 176 ? -8.251 -18.451 3.118 1.00 92.94 176 TYR A N 1
ATOM 1405 C CA . TYR A 1 176 ? -8.104 -18.950 4.488 1.00 92.94 176 TYR A CA 1
ATOM 1406 C C . TYR A 1 176 ? -8.041 -17.821 5.519 1.00 92.94 176 TYR A C 1
ATOM 1408 O O . TYR A 1 176 ? -8.717 -17.905 6.547 1.00 92.94 176 TYR A O 1
ATOM 1416 N N . TYR A 1 177 ? -7.330 -16.728 5.240 1.00 85.56 177 TYR A N 1
ATOM 1417 C CA . TYR A 1 177 ? -7.304 -15.579 6.148 1.00 85.56 177 TYR A CA 1
ATOM 1418 C C . TYR A 1 177 ? -8.666 -14.893 6.273 1.00 85.56 177 TYR A C 1
ATOM 1420 O O . TYR A 1 177 ? -9.061 -14.554 7.386 1.00 85.56 177 TYR A O 1
ATOM 1428 N N . LYS A 1 178 ? -9.449 -14.784 5.193 1.00 79.44 178 LYS A N 1
ATOM 1429 C CA . LYS A 1 178 ? -10.846 -14.307 5.247 1.00 79.44 178 LYS A CA 1
ATOM 1430 C C . LYS A 1 178 ? -11.726 -15.193 6.136 1.00 79.44 178 LYS A C 1
ATOM 1432 O O . LYS A 1 178 ? -12.545 -14.683 6.899 1.00 79.44 178 LYS A O 1
ATOM 1437 N N . LYS A 1 179 ? -11.523 -16.516 6.118 1.00 87.81 179 LYS A N 1
ATOM 1438 C CA . LYS A 1 179 ? -12.203 -17.431 7.054 1.00 87.81 179 LYS A CA 1
ATOM 1439 C C . LYS A 1 179 ? -11.762 -17.208 8.505 1.00 87.81 179 LYS A C 1
ATOM 1441 O O . LYS A 1 179 ? -12.613 -17.224 9.390 1.00 87.81 179 LYS A O 1
ATOM 1446 N N . ALA A 1 180 ? -10.473 -16.969 8.758 1.00 80.69 180 ALA A N 1
ATOM 1447 C CA . ALA A 1 180 ? -9.969 -16.629 10.092 1.00 80.69 180 ALA A CA 1
ATOM 1448 C C . ALA A 1 180 ? -10.546 -15.294 10.603 1.00 80.69 180 ALA A C 1
ATOM 1450 O O . ALA A 1 180 ? -10.993 -15.220 11.746 1.00 80.69 180 ALA A O 1
ATOM 1451 N N . ILE A 1 181 ? -10.609 -14.276 9.738 1.00 69.00 181 ILE A N 1
ATOM 1452 C CA . ILE A 1 181 ? -11.251 -12.978 10.000 1.00 69.00 181 ILE A CA 1
ATOM 1453 C C . ILE A 1 181 ? -12.703 -13.184 10.419 1.00 69.00 181 ILE A C 1
ATOM 1455 O O . ILE A 1 181 ? -13.100 -12.680 11.463 1.00 69.00 181 ILE A O 1
ATOM 1459 N N . ASN A 1 182 ? -13.469 -13.978 9.665 1.00 75.31 182 ASN A N 1
ATOM 1460 C CA . ASN A 1 182 ? -14.869 -14.231 9.987 1.00 75.31 182 ASN A CA 1
ATOM 1461 C C . ASN A 1 182 ? -15.043 -14.884 11.369 1.00 75.31 182 ASN A C 1
ATOM 1463 O O . ASN A 1 182 ? -15.893 -14.455 12.146 1.00 75.31 182 ASN A O 1
ATOM 1467 N N . VAL A 1 183 ? -14.207 -15.873 11.712 1.00 77.06 183 VAL A N 1
ATOM 1468 C CA . VAL A 1 183 ? -14.232 -16.505 13.044 1.00 77.06 183 VAL A CA 1
ATOM 1469 C C . VAL A 1 183 ? -13.894 -15.488 14.138 1.00 77.06 183 VAL A C 1
ATOM 1471 O O . VAL A 1 183 ? -14.576 -15.445 15.159 1.00 77.06 183 VAL A O 1
ATOM 1474 N N . ALA A 1 184 ? -12.876 -14.649 13.935 1.00 64.62 184 ALA A N 1
ATOM 1475 C CA . ALA A 1 184 ? -12.488 -13.625 14.904 1.00 64.62 184 ALA A CA 1
ATOM 1476 C C . ALA A 1 184 ? -13.565 -12.536 15.080 1.00 64.62 184 ALA A C 1
ATOM 1478 O O . ALA A 1 184 ? -13.835 -12.116 16.202 1.00 64.62 184 ALA A O 1
ATOM 1479 N N . GLU A 1 185 ? -14.198 -12.106 13.987 1.00 58.22 185 GLU A N 1
ATOM 1480 C CA . GLU A 1 185 ? -15.143 -10.986 13.944 1.00 58.22 185 GLU A CA 1
ATOM 1481 C C . GLU A 1 185 ? -16.559 -11.361 14.388 1.00 58.22 185 GLU A C 1
ATOM 1483 O O . GLU A 1 185 ? -17.209 -10.577 15.078 1.00 58.22 185 GLU A O 1
ATOM 1488 N N . THR A 1 186 ? -17.040 -12.544 13.998 1.00 59.91 186 THR A N 1
ATOM 1489 C CA . THR A 1 186 ? -18.455 -12.918 14.161 1.00 59.91 186 THR A CA 1
ATOM 1490 C C . THR A 1 186 ? -18.693 -14.015 15.192 1.00 59.91 186 THR A C 1
ATOM 1492 O O . THR A 1 186 ? -19.777 -14.060 15.769 1.00 59.91 186 THR A O 1
ATOM 1495 N N . GLU A 1 187 ? -17.705 -14.883 15.442 1.00 74.81 187 GLU A N 1
ATOM 1496 C CA . GLU A 1 187 ? -17.860 -16.039 16.337 1.00 74.81 187 GLU A CA 1
ATOM 1497 C C . GLU A 1 187 ? -17.154 -15.803 17.689 1.00 74.81 187 GLU A C 1
ATOM 1499 O O . GLU A 1 187 ? -17.751 -15.999 18.745 1.00 74.81 187 GLU A O 1
ATOM 1504 N N . LEU A 1 188 ? -15.891 -15.355 17.673 1.00 63.03 188 LEU A N 1
ATOM 1505 C CA . LEU A 1 188 ? -15.079 -15.113 18.876 1.00 63.03 188 LEU A CA 1
ATOM 1506 C C . LEU A 1 188 ? -15.213 -13.699 19.443 1.00 63.03 188 LEU A C 1
ATOM 1508 O O . LEU A 1 188 ? -15.020 -13.511 20.644 1.00 63.03 188 LEU A O 1
ATOM 1512 N N . TYR A 1 189 ? -15.493 -12.714 18.587 1.00 52.91 189 TYR A N 1
ATOM 1513 C CA . TYR A 1 189 ? -15.397 -11.288 18.914 1.00 52.91 189 TYR A CA 1
ATOM 1514 C C . TYR A 1 189 ? -14.037 -10.904 19.530 1.00 52.91 189 TYR A C 1
ATOM 1516 O O . TYR A 1 189 ? -13.960 -10.054 20.418 1.00 52.91 189 TYR A O 1
ATOM 1524 N N . GLU A 1 190 ? -12.958 -11.541 19.064 1.00 53.50 190 GLU A N 1
ATOM 1525 C CA . GLU A 1 190 ? -11.597 -11.318 19.554 1.00 53.50 190 GLU A CA 1
ATOM 1526 C C . GLU A 1 190 ? -10.865 -10.376 18.589 1.00 53.50 190 GLU A C 1
ATOM 1528 O O . GLU A 1 190 ? -10.593 -10.701 17.427 1.00 53.50 190 GLU A O 1
ATOM 1533 N N . TYR A 1 191 ? -10.587 -9.170 19.081 1.00 45.25 191 TYR A N 1
ATOM 1534 C CA . TYR A 1 191 ? -10.098 -8.063 18.274 1.00 45.25 191 TYR A CA 1
ATOM 1535 C C . TYR A 1 191 ? -8.610 -8.175 17.900 1.00 45.25 191 TYR A C 1
ATOM 1537 O O . TYR A 1 191 ? -8.230 -7.843 16.776 1.00 45.25 191 TYR A O 1
ATOM 1545 N N . ASP A 1 192 ? -7.768 -8.690 18.793 1.00 50.06 192 ASP A N 1
ATOM 1546 C CA . ASP A 1 192 ? -6.344 -8.907 18.531 1.00 50.06 192 ASP A CA 1
ATOM 1547 C C . ASP A 1 192 ? -6.140 -9.977 17.451 1.00 50.06 192 ASP A C 1
ATOM 1549 O O . ASP A 1 192 ? -5.257 -9.851 16.595 1.00 50.06 192 ASP A O 1
ATOM 1553 N N . LEU A 1 193 ? -6.969 -11.024 17.451 1.00 57.69 193 LEU A N 1
ATOM 1554 C CA . LEU A 1 193 ? -6.984 -12.050 16.406 1.00 57.69 193 LEU A CA 1
ATOM 1555 C C . LEU A 1 193 ? -7.472 -11.479 15.067 1.00 57.69 193 LEU A C 1
ATOM 1557 O O . LEU A 1 193 ? -6.855 -11.722 14.028 1.00 57.69 193 LEU A O 1
ATOM 1561 N N . LEU A 1 194 ? -8.515 -10.647 15.084 1.00 49.06 194 LEU A N 1
ATOM 1562 C CA . LEU A 1 194 ? -9.018 -9.975 13.886 1.00 49.06 194 LEU A CA 1
ATOM 1563 C C . LEU A 1 194 ? -7.943 -9.100 13.220 1.00 49.06 194 LEU A C 1
ATOM 1565 O O . LEU A 1 194 ? -7.732 -9.200 12.008 1.00 49.06 194 LEU A O 1
ATOM 1569 N N . ILE A 1 195 ? -7.229 -8.277 14.000 1.00 48.12 195 ILE A N 1
ATOM 1570 C CA . ILE A 1 195 ? -6.135 -7.434 13.491 1.00 48.12 195 ILE A CA 1
ATOM 1571 C C . ILE A 1 195 ? -5.030 -8.301 12.881 1.00 48.12 195 ILE A C 1
ATOM 1573 O O . ILE A 1 195 ? -4.550 -8.006 11.784 1.00 48.12 195 ILE A O 1
ATOM 1577 N N . LYS A 1 196 ? -4.612 -9.367 13.579 1.00 65.19 196 LYS A N 1
ATOM 1578 C CA . LYS A 1 196 ? -3.556 -10.273 13.101 1.00 65.19 196 LYS A CA 1
ATOM 1579 C C . LYS A 1 196 ? -3.911 -10.866 11.739 1.00 65.19 196 LYS A C 1
ATOM 1581 O O . LYS A 1 196 ? -3.081 -10.821 10.835 1.00 65.19 196 LYS A O 1
ATOM 1586 N N . ALA A 1 197 ? -5.141 -11.345 11.564 1.00 59.53 197 ALA A N 1
ATOM 1587 C CA . ALA A 1 197 ? -5.592 -11.916 10.299 1.00 59.53 197 ALA A CA 1
ATOM 1588 C C . ALA A 1 197 ? -5.721 -10.862 9.177 1.00 59.53 197 ALA A C 1
ATOM 1590 O O . ALA A 1 197 ? -5.284 -11.109 8.054 1.00 59.53 197 ALA A O 1
ATOM 1591 N N . LYS A 1 198 ? -6.230 -9.654 9.472 1.00 59.84 198 LYS A N 1
ATOM 1592 C CA . LYS A 1 198 ? -6.309 -8.549 8.492 1.00 59.84 198 LYS A CA 1
ATOM 1593 C C . LYS A 1 198 ? -4.933 -8.072 8.016 1.00 59.84 198 LYS A C 1
ATOM 1595 O O . LYS A 1 198 ? -4.766 -7.793 6.832 1.00 59.84 198 LYS A O 1
ATOM 1600 N N . LYS A 1 199 ? -3.931 -8.024 8.903 1.00 62.81 199 LYS A N 1
ATOM 1601 C CA . LYS A 1 199 ? -2.543 -7.693 8.527 1.00 62.81 199 LYS A CA 1
ATOM 1602 C C . LYS A 1 199 ? -1.953 -8.700 7.540 1.00 62.81 199 LYS A C 1
ATOM 1604 O O . LYS A 1 199 ? -1.202 -8.296 6.660 1.00 62.81 199 LYS A O 1
ATOM 1609 N N . LEU A 1 200 ? -2.300 -9.981 7.662 1.00 72.44 200 LEU A N 1
ATOM 1610 C CA . LEU A 1 200 ? -1.843 -11.020 6.735 1.00 72.44 200 LEU A CA 1
ATOM 1611 C C . LEU A 1 200 ? -2.470 -10.863 5.342 1.00 72.44 200 LEU A C 1
ATOM 1613 O O . LEU A 1 200 ? -1.752 -10.977 4.355 1.00 72.44 200 LEU A O 1
ATOM 1617 N N . VAL A 1 201 ? -3.760 -10.511 5.261 1.00 69.56 201 VAL A N 1
ATOM 1618 C CA . VAL A 1 201 ? -4.417 -10.160 3.985 1.00 69.56 201 VAL A CA 1
ATOM 1619 C C . VAL A 1 201 ? -3.771 -8.923 3.368 1.00 69.56 201 VAL A C 1
ATOM 1621 O O . VAL A 1 201 ? -3.374 -8.968 2.212 1.00 69.56 201 VAL A O 1
ATOM 1624 N N . LYS A 1 202 ? -3.570 -7.848 4.147 1.00 66.06 202 LYS A N 1
ATOM 1625 C CA . LYS A 1 202 ? -2.879 -6.643 3.658 1.00 66.06 202 LYS A CA 1
ATOM 1626 C C . LYS A 1 202 ? -1.497 -6.994 3.114 1.00 66.06 202 LYS A C 1
ATOM 1628 O O . LYS A 1 202 ? -1.156 -6.544 2.033 1.00 66.06 202 LYS A O 1
ATOM 1633 N N . LYS A 1 203 ? -0.737 -7.831 3.829 1.00 71.31 203 LYS A N 1
ATOM 1634 C CA . LYS A 1 203 ? 0.594 -8.275 3.408 1.00 71.31 203 LYS A CA 1
ATOM 1635 C C . LYS A 1 203 ? 0.553 -9.023 2.071 1.00 71.31 203 LYS A C 1
ATOM 1637 O O . LYS A 1 203 ? 1.379 -8.723 1.223 1.00 71.31 203 LYS A O 1
ATOM 1642 N N . ILE A 1 204 ? -0.402 -9.937 1.868 1.00 72.50 204 ILE A N 1
ATOM 1643 C CA . ILE A 1 204 ? -0.604 -10.606 0.570 1.00 72.50 204 ILE A CA 1
ATOM 1644 C C . ILE A 1 204 ? -0.961 -9.592 -0.519 1.00 72.50 204 ILE A C 1
ATOM 1646 O O . ILE A 1 204 ? -0.336 -9.595 -1.572 1.00 72.50 204 ILE A O 1
ATOM 1650 N N . ASN A 1 205 ? -1.899 -8.687 -0.249 1.00 62.88 205 ASN A N 1
ATOM 1651 C CA . ASN A 1 205 ? -2.358 -7.727 -1.249 1.00 62.88 205 ASN A CA 1
ATOM 1652 C C . ASN A 1 205 ? -1.266 -6.706 -1.598 1.00 62.88 205 ASN A C 1
ATOM 1654 O O . ASN A 1 205 ? -1.166 -6.302 -2.741 1.00 62.88 205 ASN A O 1
ATOM 1658 N N . THR A 1 206 ? -0.375 -6.359 -0.660 1.00 55.97 206 THR A N 1
ATOM 1659 C CA . THR A 1 206 ? 0.803 -5.524 -0.964 1.00 55.97 206 THR A CA 1
ATOM 1660 C C . THR A 1 206 ? 1.795 -6.263 -1.871 1.00 55.97 206 THR A C 1
ATOM 1662 O O . THR A 1 206 ? 2.457 -5.630 -2.682 1.00 55.97 206 THR A O 1
ATOM 1665 N N . TYR A 1 207 ? 1.903 -7.596 -1.768 1.00 50.56 207 TYR A N 1
ATOM 1666 C CA . TYR A 1 207 ? 2.679 -8.385 -2.732 1.00 50.56 207 TYR A CA 1
ATOM 1667 C C . TYR A 1 207 ? 2.003 -8.433 -4.112 1.00 50.56 207 TYR A C 1
ATOM 1669 O O . TYR A 1 207 ? 2.716 -8.380 -5.108 1.00 50.56 207 TYR A O 1
ATOM 1677 N N . GLN A 1 208 ? 0.666 -8.445 -4.174 1.00 47.62 208 GLN A N 1
ATOM 1678 C CA . GLN A 1 208 ? -0.093 -8.348 -5.431 1.00 47.62 208 GLN A CA 1
ATOM 1679 C C . GLN A 1 208 ? 0.009 -6.944 -6.067 1.00 47.62 208 GLN A C 1
ATOM 1681 O O . GLN A 1 208 ? 0.259 -6.833 -7.262 1.00 47.62 208 GLN A O 1
ATOM 1686 N N . ASP A 1 209 ? -0.057 -5.871 -5.271 1.00 37.03 209 ASP A N 1
ATOM 1687 C CA . ASP A 1 209 ? 0.070 -4.479 -5.738 1.00 37.03 209 ASP A CA 1
ATOM 1688 C C . ASP A 1 209 ? 1.475 -4.163 -6.295 1.00 37.03 209 ASP A C 1
ATOM 1690 O O . ASP A 1 209 ? 1.627 -3.327 -7.188 1.00 37.03 209 ASP A O 1
ATOM 1694 N N . ILE A 1 210 ? 2.525 -4.830 -5.792 1.00 43.09 210 ILE A N 1
ATOM 1695 C CA . ILE A 1 210 ? 3.895 -4.704 -6.327 1.00 43.09 210 ILE A CA 1
ATOM 1696 C C . ILE A 1 210 ? 4.031 -5.400 -7.692 1.00 43.09 210 ILE A C 1
ATOM 1698 O O . ILE A 1 210 ? 4.876 -4.996 -8.493 1.00 43.09 210 ILE A O 1
ATOM 1702 N N . GLU A 1 211 ? 3.211 -6.409 -7.992 1.00 44.72 211 GLU A N 1
ATOM 1703 C CA . GLU A 1 211 ? 3.203 -7.058 -9.309 1.00 44.72 211 GLU A CA 1
ATOM 1704 C C . GLU A 1 211 ? 2.455 -6.231 -10.376 1.00 44.72 211 GLU A C 1
ATOM 1706 O O . GLU A 1 211 ? 2.794 -6.344 -11.555 1.00 44.72 211 GLU A O 1
ATOM 1711 N N . GLU A 1 212 ? 1.535 -5.330 -9.994 1.00 44.78 212 GLU A N 1
ATOM 1712 C CA . GLU A 1 212 ? 0.639 -4.621 -10.936 1.00 44.78 212 GLU A CA 1
ATOM 1713 C C . GLU A 1 212 ? 1.045 -3.181 -11.345 1.00 44.78 212 GLU A C 1
ATOM 1715 O O . GLU A 1 212 ? 0.500 -2.649 -12.313 1.00 44.78 212 GLU A O 1
ATOM 1720 N N . GLN A 1 213 ? 2.000 -2.509 -10.686 1.00 48.06 213 GLN A N 1
ATOM 1721 C CA . GLN A 1 213 ? 2.321 -1.098 -11.008 1.00 48.06 213 GLN A CA 1
ATOM 1722 C C . GLN A 1 213 ? 3.327 -0.915 -12.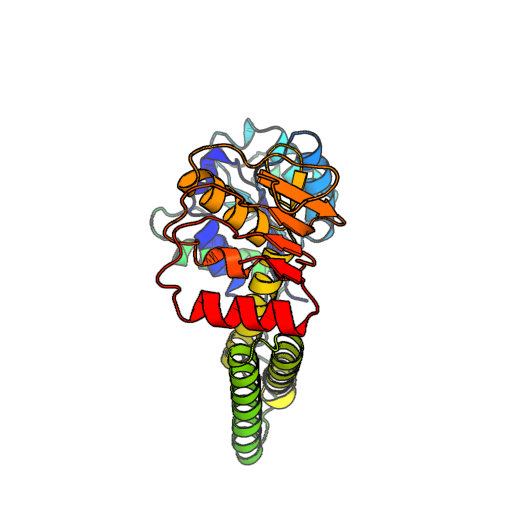161 1.00 48.06 213 GLN A C 1
ATOM 1724 O O . GLN A 1 213 ? 4.524 -0.885 -11.935 1.00 48.06 213 GLN A O 1
ATOM 1729 N N . GLU A 1 214 ? 2.902 -0.698 -13.404 1.00 53.62 214 GLU A N 1
ATOM 1730 C CA . GLU A 1 214 ? 3.821 -0.503 -14.547 1.00 53.62 214 GLU A CA 1
ATOM 1731 C C . GLU A 1 214 ? 4.952 0.540 -14.302 1.00 53.62 214 GLU A C 1
ATOM 1733 O O . GLU A 1 214 ? 4.704 1.719 -14.041 1.00 53.62 214 GLU A O 1
ATOM 1738 N N . LYS A 1 215 ? 6.222 0.127 -14.445 1.00 64.62 215 LYS A N 1
ATOM 1739 C CA . LYS A 1 215 ? 7.421 0.984 -14.454 1.00 64.62 215 LYS A CA 1
ATOM 1740 C C . LYS A 1 215 ? 7.956 1.182 -15.871 1.00 64.62 215 LYS A C 1
ATOM 1742 O O . LYS A 1 215 ? 7.843 0.323 -16.738 1.00 64.62 215 LYS A O 1
ATOM 1747 N N . ASN A 1 216 ? 8.591 2.329 -16.102 1.00 74.69 216 ASN A N 1
ATOM 1748 C CA . ASN A 1 216 ? 9.135 2.699 -17.406 1.00 74.69 216 ASN A CA 1
ATOM 1749 C C . ASN A 1 216 ? 10.601 2.246 -17.556 1.00 74.69 216 ASN A C 1
ATOM 1751 O O . ASN A 1 216 ? 11.469 2.701 -16.812 1.00 74.69 216 ASN A O 1
ATOM 1755 N N . TYR A 1 217 ? 10.871 1.386 -18.537 1.00 82.56 217 TYR A N 1
ATOM 1756 C CA . TYR A 1 217 ? 12.204 0.976 -18.969 1.00 82.56 217 TYR A CA 1
ATOM 1757 C C . TYR A 1 217 ? 12.503 1.556 -20.360 1.00 82.56 217 TYR A C 1
ATOM 1759 O O . TYR A 1 217 ? 12.010 1.068 -21.377 1.00 82.56 217 TYR A O 1
ATOM 1767 N N . HIS A 1 218 ? 13.278 2.646 -20.405 1.00 82.44 218 HIS A N 1
ATOM 1768 C CA . HIS A 1 218 ? 13.658 3.380 -21.631 1.00 82.44 218 HIS A CA 1
ATOM 1769 C C . HIS A 1 218 ? 12.495 3.692 -22.591 1.00 82.44 218 HIS A C 1
ATOM 1771 O O . HIS A 1 218 ? 12.637 3.605 -23.808 1.00 82.44 218 HIS A O 1
ATOM 1777 N N . GLY A 1 219 ? 11.341 4.077 -22.052 1.00 78.00 219 GLY A N 1
ATOM 1778 C CA . GLY A 1 219 ? 10.132 4.405 -22.809 1.00 78.00 219 GLY A CA 1
ATOM 1779 C C . GLY A 1 219 ? 9.143 3.247 -22.958 1.00 78.00 219 GLY A C 1
ATOM 1780 O O . GLY A 1 219 ? 8.043 3.470 -23.455 1.00 78.00 219 GLY A O 1
ATOM 1781 N N . ILE A 1 220 ? 9.495 2.039 -22.508 1.00 82.88 220 ILE A N 1
ATOM 1782 C CA . ILE A 1 220 ? 8.625 0.859 -22.535 1.00 82.88 220 ILE A CA 1
ATOM 1783 C C . ILE A 1 220 ? 8.016 0.644 -21.153 1.00 82.88 220 ILE A C 1
ATOM 1785 O O . ILE A 1 220 ? 8.726 0.616 -20.151 1.00 82.88 220 ILE A O 1
ATOM 1789 N N . LYS A 1 221 ? 6.692 0.505 -21.093 1.00 85.81 221 LYS A N 1
ATOM 1790 C CA . LYS A 1 221 ? 5.989 0.147 -19.859 1.00 85.81 221 LYS A CA 1
ATOM 1791 C C . LYS A 1 221 ? 6.157 -1.350 -19.609 1.00 85.81 221 LYS A C 1
ATOM 1793 O O . LYS A 1 221 ? 5.873 -2.139 -20.505 1.00 85.81 221 LYS A O 1
ATOM 1798 N N . LEU A 1 222 ? 6.650 -1.714 -18.432 1.00 83.69 222 LEU A N 1
ATOM 1799 C CA . LEU A 1 222 ? 6.857 -3.090 -17.977 1.00 83.69 222 LEU A CA 1
ATOM 1800 C C . LEU A 1 222 ? 6.375 -3.223 -16.532 1.00 83.69 222 LEU A C 1
ATOM 1802 O O . LEU A 1 222 ? 6.328 -2.221 -15.820 1.00 83.69 222 LEU A O 1
ATOM 1806 N N . SER A 1 223 ? 6.086 -4.430 -16.047 1.00 83.12 223 SER A N 1
ATOM 1807 C CA . SER A 1 223 ? 5.859 -4.622 -14.604 1.00 83.12 223 SER A CA 1
ATOM 1808 C C . SER A 1 223 ? 7.096 -4.194 -13.778 1.00 83.12 223 SER A C 1
ATOM 1810 O O . SER A 1 223 ? 8.225 -4.212 -14.291 1.00 83.12 223 SER A O 1
ATOM 1812 N N . PRO A 1 224 ? 6.956 -3.806 -12.492 1.00 79.06 224 PRO A N 1
ATOM 1813 C CA . PRO A 1 224 ? 8.084 -3.390 -11.656 1.00 79.06 224 PRO A CA 1
ATOM 1814 C C . PRO A 1 224 ? 9.210 -4.407 -11.596 1.00 79.06 224 PRO A C 1
ATOM 1816 O O . PRO A 1 224 ? 10.380 -4.034 -11.667 1.00 79.06 224 PRO A O 1
ATOM 1819 N N . ALA A 1 225 ? 8.843 -5.680 -11.449 1.00 82.88 225 ALA A N 1
ATOM 1820 C CA . ALA A 1 225 ? 9.784 -6.771 -11.274 1.00 82.88 225 ALA A CA 1
ATOM 1821 C C . ALA A 1 225 ? 10.574 -7.042 -12.560 1.00 82.88 225 ALA A C 1
ATOM 1823 O O . ALA A 1 225 ? 11.778 -7.297 -12.496 1.00 82.88 225 ALA A O 1
ATOM 1824 N N . GLU A 1 226 ? 9.925 -6.940 -13.723 1.00 89.38 226 GLU A N 1
ATOM 1825 C CA . GLU A 1 226 ? 10.600 -7.063 -15.015 1.00 89.38 226 GLU A CA 1
ATOM 1826 C C . GLU A 1 226 ? 11.484 -5.841 -15.296 1.00 89.38 226 GLU A C 1
ATOM 1828 O O . GLU A 1 226 ? 12.615 -5.984 -15.754 1.00 89.38 226 GLU A O 1
ATOM 1833 N N . CYS A 1 227 ? 11.022 -4.636 -14.947 1.00 87.25 227 CYS A N 1
ATOM 1834 C CA . CYS A 1 227 ? 11.804 -3.408 -15.084 1.00 87.25 227 CYS A CA 1
ATOM 1835 C C . CYS A 1 227 ? 13.092 -3.451 -14.241 1.00 87.25 227 CYS A C 1
ATOM 1837 O O . CYS A 1 227 ? 14.173 -3.151 -14.751 1.00 87.25 227 CYS A O 1
ATOM 1839 N N . THR A 1 228 ? 13.008 -3.899 -12.982 1.00 87.12 228 THR A N 1
ATOM 1840 C CA . THR A 1 228 ? 14.187 -4.111 -12.126 1.00 87.12 228 THR A CA 1
ATOM 1841 C C . THR A 1 228 ? 15.142 -5.143 -12.727 1.00 87.12 228 THR A C 1
ATOM 1843 O O . THR A 1 228 ? 16.336 -4.865 -12.832 1.00 87.12 228 THR A O 1
ATOM 1846 N N . ALA A 1 229 ? 14.631 -6.292 -13.185 1.00 90.25 229 ALA A N 1
ATOM 1847 C CA . ALA A 1 229 ? 15.458 -7.322 -13.815 1.00 90.25 229 ALA A CA 1
ATOM 1848 C C . ALA A 1 229 ? 16.206 -6.787 -15.045 1.00 90.25 229 ALA A C 1
ATOM 1850 O O . ALA A 1 229 ? 17.397 -7.046 -15.223 1.00 90.25 229 ALA A O 1
ATOM 1851 N N . MET A 1 230 ? 15.535 -5.981 -15.869 1.00 93.00 230 MET A N 1
ATOM 1852 C CA . MET A 1 230 ? 16.139 -5.374 -17.052 1.00 93.00 230 MET A CA 1
ATOM 1853 C C . MET A 1 230 ? 17.183 -4.303 -16.721 1.00 93.00 230 MET A C 1
ATOM 1855 O O . MET A 1 230 ? 18.199 -4.223 -17.412 1.00 93.00 230 MET A O 1
ATOM 1859 N N . MET A 1 231 ? 16.985 -3.504 -15.668 1.00 88.88 231 MET A N 1
ATOM 1860 C CA . MET A 1 231 ? 17.996 -2.547 -15.194 1.00 88.88 231 MET A CA 1
ATOM 1861 C C . MET A 1 231 ? 19.241 -3.258 -14.640 1.00 88.88 231 MET A C 1
ATOM 1863 O O . MET A 1 231 ? 20.367 -2.837 -14.908 1.00 88.88 231 MET A O 1
ATOM 1867 N N . GLU A 1 232 ? 19.065 -4.356 -13.900 1.00 90.06 232 GLU A N 1
ATOM 1868 C CA . GLU A 1 232 ? 20.187 -5.156 -13.392 1.00 90.06 232 GLU A CA 1
ATOM 1869 C C . GLU A 1 232 ? 20.950 -5.849 -14.527 1.00 90.06 232 GLU A C 1
ATOM 1871 O O . GLU A 1 232 ? 22.183 -5.831 -14.545 1.00 90.06 232 GLU A O 1
ATOM 1876 N N . LEU A 1 233 ? 20.240 -6.388 -15.523 1.00 90.81 233 LEU A N 1
ATOM 1877 C CA . LEU A 1 233 ? 20.859 -6.944 -16.726 1.00 90.81 233 LEU A CA 1
ATOM 1878 C C . LEU A 1 233 ? 21.642 -5.887 -17.516 1.00 90.81 233 LEU A C 1
ATOM 1880 O O . LEU A 1 233 ? 22.757 -6.168 -17.950 1.00 90.81 233 LEU A O 1
ATOM 1884 N N . GLU A 1 234 ? 21.118 -4.669 -17.672 1.00 91.19 234 GLU A N 1
ATOM 1885 C CA . GLU A 1 234 ? 21.867 -3.565 -18.293 1.00 91.19 234 GLU A CA 1
ATOM 1886 C C . GLU A 1 234 ? 23.151 -3.235 -17.546 1.00 91.19 234 GLU A C 1
ATOM 1888 O O . GLU A 1 234 ? 24.182 -3.004 -18.179 1.00 91.19 234 GLU A O 1
ATOM 1893 N N . SER A 1 235 ? 23.093 -3.230 -16.213 1.00 88.00 235 SER A N 1
ATOM 1894 C CA . SER A 1 235 ? 24.255 -2.988 -15.358 1.00 88.00 235 SER A CA 1
ATOM 1895 C C . SER A 1 235 ? 25.335 -4.055 -15.570 1.00 88.00 235 SER A C 1
ATOM 1897 O O . SER A 1 235 ? 26.504 -3.721 -15.755 1.00 88.00 235 SER A O 1
ATOM 1899 N N . LEU A 1 236 ? 24.943 -5.333 -15.645 1.00 87.88 236 LEU A N 1
ATOM 1900 C CA . LEU A 1 236 ? 25.864 -6.448 -15.900 1.00 87.88 236 LEU A CA 1
ATOM 1901 C C . LEU A 1 236 ? 26.452 -6.424 -17.314 1.00 87.88 236 LEU A C 1
ATOM 1903 O O . LEU A 1 236 ? 27.629 -6.720 -17.508 1.00 87.88 236 LEU A O 1
ATOM 1907 N N . VAL A 1 237 ? 25.637 -6.072 -18.308 1.00 88.19 237 VAL A N 1
ATOM 1908 C CA . VAL A 1 237 ? 26.067 -5.993 -19.708 1.00 88.19 237 VAL A CA 1
ATOM 1909 C C . VAL A 1 237 ? 26.888 -4.721 -19.982 1.00 88.19 237 VAL A C 1
ATOM 1911 O O . VAL A 1 237 ? 27.665 -4.668 -20.939 1.00 88.19 237 VAL A O 1
ATOM 1914 N N . GLY A 1 238 ? 26.712 -3.675 -19.172 1.00 85.50 238 GLY A N 1
ATOM 1915 C CA . GLY A 1 238 ? 27.337 -2.364 -19.350 1.00 85.50 238 GLY A CA 1
ATOM 1916 C C . GLY A 1 238 ? 26.798 -1.578 -20.550 1.00 85.50 238 GLY A C 1
ATOM 1917 O O . GLY A 1 238 ? 27.424 -0.613 -20.990 1.00 85.50 238 GLY A O 1
ATOM 1918 N N . LYS A 1 239 ? 25.664 -1.999 -21.127 1.00 87.50 239 LYS A N 1
ATOM 1919 C CA . LYS A 1 239 ? 25.006 -1.351 -22.272 1.00 87.50 239 LYS A CA 1
ATOM 1920 C C . LYS A 1 239 ? 23.499 -1.511 -22.181 1.00 87.50 239 LYS A C 1
ATOM 1922 O O . LYS A 1 239 ? 23.013 -2.528 -21.692 1.00 87.50 239 LYS A O 1
ATOM 1927 N N . LYS A 1 240 ? 22.785 -0.528 -22.736 1.00 88.62 240 LYS A N 1
ATOM 1928 C CA . LYS A 1 240 ? 21.327 -0.573 -22.818 1.00 88.62 240 LYS A CA 1
ATOM 1929 C C . LYS A 1 240 ? 20.852 -1.759 -23.644 1.00 88.62 240 LYS A C 1
ATOM 1931 O O . LYS A 1 240 ? 21.418 -1.996 -24.713 1.00 88.62 240 LYS A O 1
ATOM 1936 N N . ILE A 1 241 ? 19.814 -2.452 -23.186 1.00 92.75 241 ILE A N 1
ATOM 1937 C CA . ILE A 1 241 ? 19.222 -3.574 -23.921 1.00 92.75 241 ILE A CA 1
ATOM 1938 C C . ILE A 1 241 ? 18.119 -2.997 -24.820 1.00 92.75 241 ILE A C 1
ATOM 1940 O O . ILE A 1 241 ? 17.108 -2.512 -24.312 1.00 92.75 241 ILE A O 1
ATOM 1944 N N . PRO A 1 242 ? 18.298 -2.973 -26.152 1.00 92.62 242 PRO A N 1
ATOM 1945 C CA . PRO A 1 242 ? 17.356 -2.299 -27.037 1.00 92.62 242 PRO A CA 1
ATOM 1946 C C . PRO A 1 242 ? 16.046 -3.083 -27.178 1.00 92.62 242 PRO A C 1
ATOM 1948 O O . PRO A 1 242 ? 16.053 -4.314 -27.221 1.00 92.62 242 PRO A O 1
ATOM 1951 N N . ASN A 1 243 ? 14.931 -2.364 -27.326 1.00 93.31 243 ASN A N 1
ATOM 1952 C CA . ASN A 1 243 ? 13.674 -2.964 -27.767 1.00 93.31 243 ASN A CA 1
ATOM 1953 C C . ASN A 1 243 ? 13.766 -3.290 -29.268 1.00 93.31 243 ASN A C 1
ATOM 1955 O O . ASN A 1 243 ? 14.111 -2.422 -30.075 1.00 93.31 243 ASN A O 1
ATOM 1959 N N . VAL A 1 244 ? 13.468 -4.529 -29.644 1.00 92.94 244 VAL A N 1
ATOM 1960 C CA . VAL A 1 244 ? 13.525 -5.042 -31.016 1.00 92.94 244 VAL A CA 1
ATOM 1961 C C . VAL A 1 244 ? 12.170 -5.612 -31.419 1.00 92.94 244 VAL A C 1
ATOM 1963 O O . VAL A 1 244 ? 11.402 -6.078 -30.586 1.00 92.94 244 VAL A O 1
ATOM 1966 N N . SER A 1 245 ? 11.869 -5.619 -32.719 1.00 88.25 245 SER A N 1
ATOM 1967 C CA . SER A 1 245 ? 10.602 -6.173 -33.220 1.00 88.25 245 SER A CA 1
ATOM 1968 C C . SER A 1 245 ? 10.479 -7.683 -33.005 1.00 88.25 245 SER A C 1
ATOM 1970 O O . SER A 1 245 ? 9.371 -8.196 -32.869 1.00 88.25 245 SER A O 1
ATOM 1972 N N . ARG A 1 246 ? 11.610 -8.398 -33.002 1.00 91.06 246 ARG A N 1
ATOM 1973 C CA . ARG A 1 246 ? 11.696 -9.835 -32.737 1.00 91.06 246 ARG A CA 1
ATOM 1974 C C . ARG A 1 246 ? 13.123 -10.219 -32.355 1.00 91.06 246 ARG A C 1
ATOM 1976 O O . ARG A 1 246 ? 14.070 -9.765 -32.998 1.00 91.06 246 ARG A O 1
ATOM 1983 N N . VAL A 1 247 ? 13.268 -11.101 -31.372 1.00 90.81 247 VAL A N 1
ATOM 1984 C CA . VAL A 1 247 ? 14.550 -11.720 -31.015 1.00 90.81 247 VAL A CA 1
ATOM 1985 C C . VAL A 1 247 ? 14.852 -12.868 -31.983 1.00 90.81 247 VAL A C 1
ATOM 1987 O O . VAL A 1 247 ? 13.985 -13.677 -32.306 1.00 90.81 247 VAL A O 1
ATOM 1990 N N . LYS A 1 248 ? 16.082 -12.905 -32.500 1.00 88.19 248 LYS A N 1
ATOM 1991 C CA . LYS A 1 248 ? 16.641 -14.012 -33.289 1.00 88.19 248 LYS A CA 1
ATOM 1992 C C . LYS A 1 248 ? 17.836 -14.627 -32.551 1.00 88.19 248 LYS A C 1
ATOM 1994 O O . LYS A 1 248 ? 18.285 -14.120 -31.520 1.00 88.19 248 LYS A O 1
ATOM 1999 N N . TYR A 1 249 ? 18.395 -15.695 -33.119 1.00 83.38 249 TYR A N 1
ATOM 2000 C CA . TYR A 1 249 ? 19.513 -16.448 -32.539 1.00 83.38 249 TYR A CA 1
ATOM 2001 C C . TYR A 1 249 ? 20.792 -15.620 -32.297 1.00 83.38 249 TYR A C 1
ATOM 2003 O O . TYR A 1 249 ? 21.625 -16.023 -31.494 1.00 83.38 249 TYR A O 1
ATOM 2011 N N . ASP A 1 250 ? 20.955 -14.470 -32.951 1.00 87.19 250 ASP A N 1
ATOM 2012 C CA . ASP A 1 250 ? 22.120 -13.585 -32.838 1.00 87.19 250 ASP A CA 1
ATOM 2013 C C . ASP A 1 250 ? 21.816 -12.236 -32.157 1.00 87.19 250 ASP A C 1
ATOM 2015 O O . ASP A 1 250 ? 22.648 -11.328 -32.143 1.00 87.19 250 ASP A O 1
ATOM 2019 N N . THR A 1 251 ? 20.609 -12.076 -31.613 1.00 90.50 251 THR A N 1
ATOM 2020 C CA . THR A 1 251 ? 20.106 -10.771 -31.179 1.00 90.50 251 THR A CA 1
ATOM 2021 C C . THR A 1 251 ? 20.516 -10.421 -29.750 1.00 90.50 251 THR A C 1
ATOM 2023 O O . THR A 1 251 ? 20.377 -11.222 -28.826 1.00 90.50 251 THR A O 1
ATOM 2026 N N . PHE A 1 252 ? 20.927 -9.162 -29.572 1.00 93.69 252 PHE A N 1
ATOM 2027 C CA . PHE A 1 252 ? 20.967 -8.485 -28.281 1.00 93.69 252 PHE A CA 1
ATOM 2028 C C . PHE A 1 252 ? 19.827 -7.471 -28.201 1.00 93.69 252 PHE A C 1
ATOM 2030 O O . PHE A 1 252 ? 19.855 -6.460 -28.902 1.00 93.69 252 PHE A O 1
ATOM 2037 N N . GLY A 1 253 ? 18.829 -7.747 -27.370 1.00 94.56 253 GLY A N 1
ATOM 2038 C CA . GLY A 1 253 ? 17.625 -6.933 -27.263 1.00 94.56 253 GLY A CA 1
ATOM 2039 C C . GLY A 1 253 ? 16.471 -7.692 -26.626 1.00 94.56 253 GLY A C 1
ATOM 2040 O O . GLY A 1 253 ? 16.585 -8.878 -26.326 1.00 94.56 253 GLY A O 1
ATOM 2041 N N . PHE A 1 254 ? 15.347 -7.017 -26.441 1.00 96.38 254 PHE A N 1
ATOM 2042 C CA . PHE A 1 254 ? 14.122 -7.624 -25.929 1.00 96.38 254 PHE A CA 1
ATOM 2043 C C . PHE A 1 254 ? 12.920 -7.224 -26.781 1.00 96.38 254 PHE A C 1
ATOM 2045 O O . PHE A 1 254 ? 12.959 -6.203 -27.459 1.00 96.38 254 PHE A O 1
ATOM 2052 N N . ALA A 1 255 ? 11.857 -8.018 -26.733 1.00 94.56 255 ALA A N 1
ATOM 2053 C CA . ALA A 1 255 ? 10.550 -7.647 -27.259 1.00 94.56 255 ALA A CA 1
ATOM 2054 C C . ALA A 1 255 ? 9.507 -7.828 -26.152 1.00 94.56 255 ALA A C 1
ATOM 2056 O O . ALA A 1 255 ? 9.470 -8.869 -25.485 1.00 94.56 255 ALA A O 1
ATOM 2057 N N . ALA A 1 256 ? 8.665 -6.814 -25.962 1.00 92.69 256 ALA A N 1
ATOM 2058 C CA . ALA A 1 256 ? 7.608 -6.807 -24.958 1.00 92.69 256 ALA A CA 1
ATOM 2059 C C . ALA A 1 256 ? 6.230 -6.615 -25.602 1.00 92.69 256 ALA A C 1
ATOM 2061 O O . ALA A 1 256 ? 6.091 -5.888 -26.587 1.00 92.69 256 ALA A O 1
ATOM 2062 N N . SER A 1 257 ? 5.215 -7.255 -25.027 1.00 89.06 257 SER A N 1
ATOM 2063 C CA . SER A 1 257 ? 3.800 -7.035 -25.334 1.00 89.06 257 SER A CA 1
ATOM 2064 C C . SER A 1 257 ? 3.003 -7.065 -24.036 1.00 89.06 257 SER A C 1
ATOM 2066 O O . SER A 1 257 ? 3.369 -7.788 -23.111 1.00 89.06 257 SER A O 1
ATOM 2068 N N . ASP A 1 258 ? 1.926 -6.283 -23.966 1.00 85.81 258 ASP A N 1
ATOM 2069 C CA . ASP A 1 258 ? 1.030 -6.251 -22.799 1.00 85.81 258 ASP A CA 1
ATOM 2070 C C . ASP A 1 258 ? 1.778 -5.974 -21.484 1.00 85.81 258 ASP A C 1
ATOM 2072 O O . ASP A 1 258 ? 1.544 -6.628 -20.476 1.00 85.81 258 ASP A O 1
ATOM 2076 N N . SER A 1 259 ? 2.743 -5.051 -21.523 1.00 85.12 259 SER A N 1
ATOM 2077 C CA . SER A 1 259 ? 3.604 -4.693 -20.383 1.00 85.12 259 SER A CA 1
ATOM 2078 C C . SER A 1 259 ? 4.445 -5.846 -19.811 1.00 85.12 259 SER A C 1
ATOM 2080 O O . SER A 1 259 ? 4.956 -5.745 -18.695 1.00 85.12 259 SER A O 1
ATOM 2082 N N . HIS A 1 260 ? 4.645 -6.905 -20.605 1.00 90.56 260 HIS A N 1
ATOM 2083 C CA . HIS A 1 260 ? 5.454 -8.066 -20.256 1.00 90.56 260 HIS A CA 1
ATOM 2084 C C . HIS A 1 260 ? 6.505 -8.401 -21.316 1.00 90.56 260 HIS A C 1
ATOM 2086 O O . HIS A 1 260 ? 6.236 -8.380 -22.521 1.00 90.56 260 HIS A O 1
ATOM 2092 N N . ILE A 1 261 ? 7.700 -8.800 -20.886 1.00 94.25 261 ILE A N 1
ATOM 2093 C CA . ILE A 1 261 ? 8.756 -9.269 -21.790 1.00 94.25 261 ILE A CA 1
ATOM 2094 C C . ILE A 1 261 ? 8.407 -10.662 -22.315 1.00 94.25 261 ILE A C 1
ATOM 2096 O O . ILE A 1 261 ? 8.308 -11.633 -21.565 1.00 94.25 261 ILE A O 1
ATOM 2100 N N . LYS A 1 262 ? 8.255 -10.768 -23.638 1.00 95.56 262 LYS A N 1
ATOM 2101 C CA . LYS A 1 262 ? 7.947 -12.029 -24.326 1.00 95.56 262 LYS A CA 1
ATOM 2102 C C . LYS A 1 262 ? 9.180 -12.677 -24.924 1.00 95.56 262 LYS A C 1
ATOM 2104 O O . LYS A 1 262 ? 9.212 -13.898 -25.057 1.00 95.56 262 LYS A O 1
ATOM 2109 N N . GLN A 1 263 ? 10.179 -11.887 -25.302 1.00 96.62 263 GLN A N 1
ATOM 2110 C CA . GLN A 1 263 ? 11.412 -12.400 -25.885 1.00 96.62 263 GLN A CA 1
ATOM 2111 C C . GLN A 1 263 ? 12.610 -11.639 -25.333 1.00 96.62 263 GLN A C 1
ATOM 2113 O O . GLN A 1 263 ? 12.585 -10.409 -25.280 1.00 96.62 263 GLN A O 1
ATOM 2118 N N . LEU A 1 264 ? 13.669 -12.361 -24.971 1.00 96.69 264 LEU A N 1
ATOM 2119 C CA . LEU A 1 264 ? 14.910 -11.771 -24.481 1.00 96.69 264 LEU A CA 1
ATOM 2120 C C . LEU A 1 264 ? 16.122 -12.416 -25.156 1.00 96.69 264 LEU A C 1
ATOM 2122 O O . LEU A 1 264 ? 16.342 -13.621 -25.049 1.00 96.69 264 LEU A O 1
ATOM 2126 N N . GLY A 1 265 ? 16.922 -11.596 -25.831 1.00 96.00 265 GLY A N 1
ATOM 2127 C CA . GLY A 1 265 ? 18.182 -11.977 -26.454 1.00 96.00 265 GLY A CA 1
ATOM 2128 C C . GLY A 1 265 ? 19.372 -11.322 -25.765 1.00 96.00 265 GLY A C 1
ATOM 2129 O O . GLY A 1 265 ? 19.501 -10.098 -25.750 1.00 96.00 265 GLY A O 1
ATOM 2130 N N . LEU A 1 266 ? 20.266 -12.145 -25.219 1.00 93.06 266 LEU A N 1
ATOM 2131 C CA . LEU A 1 266 ? 21.515 -11.737 -24.568 1.00 93.06 266 LEU A CA 1
ATOM 2132 C C . LEU A 1 266 ? 22.751 -12.280 -25.310 1.00 93.06 266 LEU A C 1
ATOM 2134 O O . LEU A 1 266 ? 23.835 -12.402 -24.736 1.00 93.06 266 LEU A O 1
ATOM 2138 N N . TYR A 1 267 ? 22.597 -12.591 -26.598 1.00 86.88 267 TYR A N 1
ATOM 2139 C CA . TYR A 1 267 ? 23.662 -13.103 -27.454 1.00 86.88 267 TYR A CA 1
ATOM 2140 C C . TYR A 1 267 ? 24.532 -11.966 -28.026 1.00 86.88 267 TYR A C 1
ATOM 2142 O O . TYR A 1 267 ? 24.018 -10.931 -28.458 1.00 86.88 267 TYR A O 1
ATOM 2150 N N . PRO A 1 268 ? 25.854 -12.155 -28.139 1.00 84.88 268 PRO A N 1
ATOM 2151 C CA . PRO A 1 268 ? 26.755 -12.575 -27.075 1.00 84.88 268 PRO A CA 1
ATOM 2152 C C . PRO A 1 268 ? 27.107 -11.367 -26.183 1.00 84.88 268 PRO A C 1
ATOM 2154 O O . PRO A 1 268 ? 27.380 -10.265 -26.691 1.00 84.88 268 PRO A O 1
ATOM 2157 N N . LYS A 1 269 ? 27.116 -11.552 -24.854 1.00 88.50 269 LYS A N 1
ATOM 2158 C CA . LYS A 1 269 ? 27.495 -10.497 -23.889 1.00 88.50 269 LYS A CA 1
ATOM 2159 C C . LYS A 1 269 ? 28.529 -10.909 -22.850 1.00 88.50 269 LYS A C 1
ATOM 2161 O O . LYS A 1 269 ? 28.857 -10.106 -21.985 1.00 88.50 269 LYS A O 1
ATOM 2166 N N . GLY A 1 270 ? 29.097 -12.109 -22.967 1.00 85.31 270 GLY A N 1
ATOM 2167 C CA . GLY A 1 270 ? 30.142 -12.578 -22.057 1.00 85.31 270 GLY A CA 1
ATOM 2168 C C . GLY A 1 270 ? 29.673 -12.679 -20.604 1.00 85.31 270 GLY A C 1
ATOM 2169 O O . GLY A 1 270 ? 30.501 -12.624 -19.697 1.00 85.31 270 GLY A O 1
ATOM 2170 N N . LEU A 1 271 ? 28.362 -12.815 -20.382 1.00 88.00 271 LEU A N 1
ATOM 2171 C CA . LEU A 1 271 ? 27.774 -12.877 -19.048 1.00 88.00 271 LEU A CA 1
ATOM 2172 C C . LEU A 1 271 ? 28.315 -14.093 -18.297 1.00 88.00 271 LEU A C 1
ATOM 2174 O O . LEU A 1 271 ? 28.222 -15.216 -18.790 1.00 88.00 271 LEU A O 1
ATOM 2178 N N . SER A 1 272 ? 28.877 -13.870 -17.113 1.00 87.06 272 SER A N 1
ATOM 2179 C CA . SER A 1 272 ? 29.333 -14.926 -16.200 1.00 87.06 272 SER A CA 1
ATOM 2180 C C . SER A 1 272 ? 28.268 -15.319 -15.174 1.00 87.06 272 SER A C 1
ATOM 2182 O O . SER A 1 272 ? 28.324 -16.411 -14.612 1.00 87.06 272 SER A O 1
ATOM 2184 N N . SER A 1 273 ? 27.277 -14.453 -14.959 1.00 87.44 273 SER A N 1
ATOM 2185 C CA . SER A 1 273 ? 26.123 -14.675 -14.093 1.00 87.44 273 SER A CA 1
ATOM 2186 C C . SER A 1 273 ? 24.876 -13.988 -14.656 1.00 87.44 273 SER A C 1
ATOM 2188 O O . SER A 1 273 ? 24.949 -13.167 -15.573 1.00 87.44 273 SER A O 1
ATOM 2190 N N . LEU A 1 274 ? 23.723 -14.345 -14.095 1.00 89.19 274 LEU A N 1
ATOM 2191 C CA . LEU A 1 274 ? 22.456 -13.644 -14.277 1.00 89.19 274 LEU A CA 1
ATOM 2192 C C . LEU A 1 274 ? 22.011 -13.108 -12.909 1.00 89.19 274 LEU A C 1
ATOM 2194 O O . LEU A 1 274 ? 22.331 -13.741 -11.897 1.00 89.19 274 LEU A O 1
ATOM 2198 N N . PRO A 1 275 ? 21.296 -11.976 -12.853 1.00 87.50 275 PRO A N 1
ATOM 2199 C CA . PRO A 1 275 ? 20.765 -11.478 -11.596 1.00 87.50 275 PRO A CA 1
ATOM 2200 C C . PRO A 1 275 ? 19.641 -12.398 -11.109 1.00 87.50 275 PRO A C 1
ATOM 2202 O O . PRO A 1 275 ? 18.871 -12.909 -11.922 1.00 87.50 275 PRO A O 1
ATOM 2205 N N . ASP A 1 276 ? 19.505 -12.589 -9.794 1.00 84.25 276 ASP A N 1
ATOM 2206 C CA . ASP A 1 276 ? 18.419 -13.408 -9.226 1.00 84.25 276 ASP A CA 1
ATOM 2207 C C . ASP A 1 276 ? 17.031 -12.881 -9.631 1.00 84.25 276 ASP A C 1
ATOM 2209 O O . ASP A 1 276 ? 16.087 -13.655 -9.803 1.00 84.25 276 ASP A O 1
ATOM 2213 N N . THR A 1 277 ? 16.923 -11.569 -9.858 1.00 86.94 277 THR A N 1
ATOM 2214 C CA . THR A 1 277 ? 15.701 -10.895 -10.308 1.00 86.94 277 THR A CA 1
ATOM 2215 C C . THR A 1 277 ? 15.249 -11.318 -11.703 1.00 86.94 277 THR A C 1
ATOM 2217 O O . THR A 1 277 ? 14.066 -11.173 -11.991 1.00 86.94 277 THR A O 1
ATOM 2220 N N . ILE A 1 278 ? 16.104 -11.920 -12.547 1.00 90.44 278 ILE A N 1
ATOM 2221 C CA . ILE A 1 278 ? 15.691 -12.422 -13.873 1.00 90.44 278 ILE A CA 1
ATOM 2222 C C . ILE A 1 278 ? 14.587 -13.484 -13.778 1.00 90.44 278 ILE A C 1
ATOM 2224 O O . ILE A 1 278 ? 13.845 -13.701 -14.734 1.00 90.44 278 ILE A O 1
ATOM 2228 N N . GLY A 1 279 ? 14.440 -14.105 -12.601 1.00 87.19 279 GLY A N 1
ATOM 2229 C CA . GLY A 1 279 ? 13.347 -15.016 -12.289 1.00 87.19 279 GLY A CA 1
ATOM 2230 C C . GLY A 1 279 ? 11.950 -14.402 -12.434 1.00 87.19 279 GLY A C 1
ATOM 2231 O O . GLY A 1 279 ? 10.983 -15.148 -12.575 1.00 87.19 279 GLY A O 1
ATOM 2232 N N . SER A 1 280 ? 11.834 -13.068 -12.435 1.00 88.38 280 SER A N 1
ATOM 2233 C CA . SER A 1 280 ? 10.569 -12.352 -12.633 1.00 88.38 280 SER A CA 1
ATOM 2234 C C . SER A 1 280 ? 10.057 -12.393 -14.075 1.00 88.38 280 SER A C 1
ATOM 2236 O O . SER A 1 280 ? 8.872 -12.159 -14.298 1.00 88.38 280 SER A O 1
ATOM 2238 N N . LEU A 1 281 ? 10.908 -12.729 -15.054 1.00 92.75 281 LEU A N 1
ATOM 2239 C CA . LEU A 1 281 ? 10.543 -12.790 -16.472 1.00 92.75 281 LEU A CA 1
ATOM 2240 C C . LEU A 1 281 ? 9.783 -14.092 -16.790 1.00 92.75 281 LEU A C 1
ATOM 2242 O O . LEU A 1 281 ? 10.270 -14.961 -17.514 1.00 92.75 281 LEU A O 1
ATOM 2246 N N . THR A 1 282 ? 8.603 -14.273 -16.200 1.00 90.94 282 THR A N 1
ATOM 2247 C CA . THR A 1 282 ? 7.803 -15.511 -16.288 1.00 90.94 282 THR A CA 1
ATOM 2248 C C . THR A 1 282 ? 6.992 -15.621 -17.582 1.00 90.94 282 THR A C 1
ATOM 2250 O O . THR A 1 282 ? 6.598 -16.721 -17.967 1.00 90.94 282 THR A O 1
ATOM 2253 N N . SER A 1 283 ? 6.792 -14.493 -18.274 1.00 92.56 283 SER A N 1
ATOM 2254 C CA . SER A 1 283 ? 6.064 -14.368 -19.547 1.00 92.56 283 SER A CA 1
ATOM 2255 C C . SER A 1 283 ? 6.897 -14.686 -20.798 1.00 92.56 283 SER A C 1
ATOM 2257 O O . SER A 1 283 ? 6.402 -14.525 -21.919 1.00 92.56 283 SER A O 1
ATOM 2259 N N . LEU A 1 284 ? 8.157 -15.106 -20.638 1.00 95.81 284 LEU A N 1
ATOM 2260 C CA . LEU A 1 284 ? 9.050 -15.367 -21.764 1.00 95.81 284 LEU A CA 1
ATOM 2261 C C . LEU A 1 284 ? 8.570 -16.551 -22.608 1.00 95.81 284 LEU A C 1
ATOM 2263 O O . LEU A 1 284 ? 8.291 -17.636 -22.108 1.00 95.81 284 LEU A O 1
ATOM 2267 N N . THR A 1 285 ? 8.564 -16.327 -23.916 1.00 94.75 285 THR A N 1
ATOM 2268 C CA . THR A 1 285 ? 8.324 -17.325 -24.967 1.00 94.75 285 THR A CA 1
ATOM 2269 C C . THR A 1 285 ? 9.614 -17.711 -25.690 1.00 94.75 285 THR A C 1
ATOM 2271 O O . THR A 1 285 ? 9.716 -18.815 -26.221 1.00 94.75 285 THR A O 1
ATOM 2274 N N . GLU A 1 286 ? 10.616 -16.827 -25.678 1.00 95.31 286 GLU A N 1
ATOM 2275 C CA . GLU A 1 286 ? 11.938 -17.075 -26.247 1.00 95.31 286 GLU A CA 1
ATOM 2276 C C . GLU A 1 286 ? 13.018 -16.427 -25.370 1.00 95.31 286 GLU A C 1
ATOM 2278 O O . GLU A 1 286 ? 12.947 -15.238 -25.049 1.00 95.31 286 GLU A O 1
ATOM 2283 N N . LEU A 1 287 ? 14.025 -17.208 -24.986 1.00 95.06 287 LEU A N 1
ATOM 2284 C CA . LEU A 1 287 ? 15.173 -16.757 -24.207 1.00 95.06 287 LEU A CA 1
ATOM 2285 C C . LEU A 1 287 ? 16.459 -17.228 -24.880 1.00 95.06 287 LEU A C 1
ATOM 2287 O O . LEU A 1 287 ? 16.711 -18.426 -24.968 1.00 95.06 287 LEU A O 1
ATOM 2291 N N . ASN A 1 288 ? 17.300 -16.293 -25.307 1.00 93.56 288 ASN A N 1
ATOM 2292 C CA . ASN A 1 288 ? 18.584 -16.602 -25.918 1.00 93.56 288 ASN A CA 1
ATOM 2293 C C . ASN A 1 288 ? 19.748 -16.153 -25.029 1.00 93.56 288 ASN A C 1
ATOM 2295 O O . ASN A 1 288 ? 20.038 -14.962 -24.909 1.00 93.56 288 ASN A O 1
ATOM 2299 N N . LEU A 1 289 ? 20.416 -17.134 -24.426 1.00 91.25 289 LEU A N 1
ATOM 2300 C CA . LEU A 1 289 ? 21.611 -16.991 -23.595 1.00 91.25 289 LEU A CA 1
ATOM 2301 C C . LEU A 1 289 ? 22.886 -17.456 -24.311 1.00 91.25 289 LEU A C 1
ATOM 2303 O O . LEU A 1 289 ? 23.941 -17.492 -23.678 1.00 91.25 289 LEU A O 1
ATOM 2307 N N . GLY A 1 290 ? 22.802 -17.780 -25.604 1.00 89.19 290 GLY A N 1
ATOM 2308 C CA . GLY A 1 290 ? 23.899 -18.354 -26.370 1.00 89.19 290 GLY A CA 1
ATOM 2309 C C . GLY A 1 290 ? 25.180 -17.524 -26.315 1.00 89.19 290 GLY A C 1
ATOM 2310 O O . GLY A 1 290 ? 25.151 -16.290 -26.277 1.00 89.19 290 GLY A O 1
ATOM 2311 N N . ASN A 1 291 ? 26.318 -18.220 -26.355 1.00 88.50 291 ASN A N 1
ATOM 2312 C CA . ASN A 1 291 ? 27.651 -17.613 -26.410 1.00 88.50 291 ASN A CA 1
ATOM 2313 C C . ASN A 1 291 ? 27.908 -16.617 -25.250 1.00 88.50 291 ASN A C 1
ATOM 2315 O O . ASN A 1 291 ? 28.412 -15.504 -25.434 1.00 88.50 291 ASN A O 1
ATOM 2319 N N . ASN A 1 292 ? 27.530 -17.042 -24.039 1.00 89.38 292 ASN A N 1
ATOM 2320 C CA . ASN A 1 292 ? 27.879 -16.425 -22.758 1.00 89.38 292 ASN A CA 1
ATOM 2321 C C . ASN A 1 292 ? 28.728 -17.388 -21.902 1.00 89.38 292 ASN A C 1
ATOM 2323 O O . ASN A 1 292 ? 28.886 -18.561 -22.228 1.00 89.38 292 ASN A O 1
ATOM 2327 N N . ASN A 1 293 ? 29.262 -16.901 -20.781 1.00 88.50 293 ASN A N 1
ATOM 2328 C CA . ASN A 1 293 ? 30.176 -17.630 -19.893 1.00 88.50 293 ASN A CA 1
ATOM 2329 C C . ASN A 1 293 ? 29.471 -18.154 -18.625 1.00 88.50 293 ASN A C 1
ATOM 2331 O O . ASN A 1 293 ? 30.060 -18.179 -17.541 1.00 88.50 293 ASN A O 1
ATOM 2335 N N . LEU A 1 294 ? 28.200 -18.555 -18.749 1.00 84.94 294 LEU A N 1
ATOM 2336 C CA . LEU A 1 294 ? 27.344 -19.005 -17.645 1.00 84.94 294 LEU A CA 1
ATOM 2337 C C . LEU A 1 294 ? 27.736 -20.424 -17.190 1.00 84.94 294 LEU A C 1
ATOM 2339 O O . LEU A 1 294 ? 27.081 -21.410 -17.517 1.00 84.94 294 LEU A O 1
ATOM 2343 N N . SER A 1 295 ? 28.838 -20.541 -16.453 1.00 76.56 295 SER A N 1
ATOM 2344 C CA . SER A 1 295 ? 29.402 -21.829 -16.018 1.00 76.56 295 SER A CA 1
ATOM 2345 C C . SER A 1 295 ? 28.741 -22.392 -14.756 1.00 76.56 295 SER A C 1
ATOM 2347 O O . SER A 1 295 ? 28.660 -23.608 -14.581 1.00 76.56 295 SER A O 1
ATOM 2349 N N . SER A 1 296 ? 28.222 -21.524 -13.883 1.00 76.69 296 SER A N 1
ATOM 2350 C CA . SER A 1 296 ? 27.486 -21.923 -12.682 1.00 76.69 296 SER A CA 1
ATOM 2351 C C . SER A 1 296 ? 26.278 -21.017 -12.472 1.00 76.69 296 SER A C 1
ATOM 2353 O O . SER A 1 296 ? 26.404 -19.798 -12.418 1.00 76.69 296 SER A O 1
ATOM 2355 N N . LEU A 1 297 ? 25.095 -21.625 -12.376 1.00 79.75 297 LEU A N 1
ATOM 2356 C CA . LEU A 1 297 ? 23.845 -20.924 -12.096 1.00 79.75 297 LEU A CA 1
ATOM 2357 C C . LEU A 1 297 ? 23.339 -21.326 -10.703 1.00 79.75 297 LEU A C 1
ATOM 2359 O O . LEU A 1 297 ? 23.315 -22.531 -10.404 1.00 79.75 297 LEU A O 1
ATOM 2363 N N . PRO A 1 298 ? 22.925 -20.366 -9.855 1.00 77.81 298 PRO A N 1
ATOM 2364 C CA . PRO A 1 298 ? 22.345 -20.671 -8.553 1.00 77.81 298 PRO A CA 1
ATOM 2365 C C . PRO A 1 298 ? 21.018 -21.435 -8.702 1.00 77.81 298 PRO A C 1
ATOM 2367 O O . PRO A 1 298 ? 20.399 -21.471 -9.771 1.00 77.81 298 PRO A O 1
ATOM 2370 N N . GLY A 1 299 ? 20.585 -22.101 -7.626 1.00 79.31 299 GLY A N 1
ATOM 2371 C CA . GLY A 1 299 ? 19.393 -22.961 -7.639 1.00 79.31 299 GLY A CA 1
ATOM 2372 C C . GLY A 1 299 ? 18.109 -22.229 -8.052 1.00 79.31 299 GLY A C 1
ATOM 2373 O O . GLY A 1 299 ? 17.270 -22.812 -8.738 1.00 79.31 299 GLY A O 1
ATOM 2374 N N . THR A 1 300 ? 18.002 -20.945 -7.707 1.00 80.88 300 THR A N 1
ATOM 2375 C CA . THR A 1 300 ? 16.935 -20.020 -8.120 1.00 80.88 300 THR A CA 1
ATOM 2376 C C . THR A 1 300 ? 16.813 -19.933 -9.640 1.00 80.88 300 THR A C 1
ATOM 2378 O O . THR A 1 300 ? 15.748 -20.213 -10.189 1.00 80.88 300 THR A O 1
ATOM 2381 N N . ILE A 1 301 ? 17.919 -19.667 -10.337 1.00 86.44 301 ILE A N 1
ATOM 2382 C CA . ILE A 1 301 ? 17.947 -19.556 -11.802 1.00 86.44 301 ILE A CA 1
ATOM 2383 C C . ILE A 1 301 ? 17.653 -20.901 -12.471 1.00 86.44 301 ILE A C 1
ATOM 2385 O O . ILE A 1 301 ? 16.911 -20.961 -13.448 1.00 86.44 301 ILE A O 1
ATOM 2389 N N . LYS A 1 302 ? 18.172 -22.007 -11.923 1.00 87.19 302 LYS A N 1
ATOM 2390 C CA . LYS A 1 302 ? 17.861 -23.354 -12.435 1.00 87.19 302 LYS A CA 1
ATOM 2391 C C . LYS A 1 302 ? 16.366 -23.669 -12.348 1.00 87.19 302 LYS A C 1
ATOM 2393 O O . LYS A 1 302 ? 15.810 -24.239 -13.285 1.00 87.19 302 LYS A O 1
ATOM 2398 N N . LYS A 1 303 ? 15.716 -23.303 -11.237 1.00 89.19 303 LYS A N 1
ATOM 2399 C CA . LYS A 1 303 ? 14.269 -23.485 -11.047 1.00 89.19 303 LYS A CA 1
ATOM 2400 C C . LYS A 1 303 ? 13.474 -22.655 -12.056 1.00 89.19 303 LYS A C 1
ATOM 2402 O O . LYS A 1 303 ? 12.552 -23.187 -12.667 1.00 89.19 303 LYS A O 1
ATOM 2407 N N . TRP A 1 304 ? 13.862 -21.400 -12.261 1.00 92.19 304 TRP A N 1
ATOM 2408 C CA . TRP A 1 304 ? 13.227 -20.511 -13.233 1.00 92.19 304 TRP A CA 1
ATOM 2409 C C . TRP A 1 304 ? 13.366 -21.014 -14.678 1.00 92.19 304 TRP A C 1
ATOM 2411 O O . TRP A 1 304 ? 12.363 -21.110 -15.379 1.00 92.19 304 TRP A O 1
ATOM 2421 N N . LEU A 1 305 ? 14.559 -21.446 -15.108 1.00 90.44 305 LEU A N 1
ATOM 2422 C CA . LEU A 1 305 ? 14.751 -22.025 -16.448 1.00 90.44 305 LEU A CA 1
ATOM 2423 C C . LEU A 1 305 ? 13.835 -23.234 -16.683 1.00 90.44 305 LEU A C 1
ATOM 2425 O O . LEU A 1 305 ? 13.214 -23.344 -17.735 1.00 90.44 305 LEU A O 1
ATOM 2429 N N . LYS A 1 306 ? 13.701 -24.109 -15.680 1.00 91.19 306 LYS A N 1
ATOM 2430 C CA . LYS A 1 306 ? 12.799 -25.266 -15.750 1.00 91.19 306 LYS A CA 1
ATOM 2431 C C . LYS A 1 306 ? 11.327 -24.848 -15.832 1.00 91.19 306 LYS A C 1
ATOM 2433 O O . LYS A 1 306 ? 10.548 -25.477 -16.540 1.00 91.19 306 LYS A O 1
ATOM 2438 N N . GLN A 1 307 ? 10.932 -23.802 -15.107 1.00 91.06 307 GLN A N 1
ATOM 2439 C CA . GLN A 1 307 ? 9.578 -23.250 -15.182 1.00 91.06 307 GLN A CA 1
ATOM 2440 C C . GLN A 1 307 ? 9.277 -22.699 -16.581 1.00 91.06 307 GLN A C 1
ATOM 2442 O O . GLN A 1 307 ? 8.203 -22.961 -17.112 1.00 91.06 307 GLN A O 1
ATOM 2447 N N . LEU A 1 308 ? 10.231 -21.998 -17.198 1.00 91.88 308 LEU A N 1
ATOM 2448 C CA . LEU A 1 308 ? 10.096 -21.501 -18.566 1.00 91.88 308 LEU A CA 1
ATOM 2449 C C . LEU A 1 308 ? 9.950 -22.636 -19.585 1.00 91.88 308 LEU A C 1
ATOM 2451 O O . LEU A 1 308 ? 9.040 -22.588 -20.410 1.00 91.88 308 LEU A O 1
ATOM 2455 N N . GLU A 1 309 ? 10.791 -23.671 -19.505 1.00 92.56 309 GLU A N 1
ATOM 2456 C CA . GLU A 1 309 ? 10.675 -24.862 -20.364 1.00 92.56 309 GLU A CA 1
ATOM 2457 C C . GLU A 1 309 ? 9.295 -25.521 -20.217 1.00 92.56 309 GLU A C 1
ATOM 2459 O O . GLU A 1 309 ? 8.647 -25.835 -21.215 1.00 92.56 309 GLU A O 1
ATOM 2464 N N . ASN A 1 310 ? 8.801 -25.665 -18.981 1.00 91.25 310 ASN A N 1
ATOM 2465 C CA . ASN A 1 310 ? 7.470 -26.218 -18.710 1.00 91.25 310 ASN A CA 1
ATOM 2466 C C . ASN A 1 310 ? 6.334 -25.359 -19.289 1.00 91.25 310 ASN A C 1
ATOM 2468 O O . ASN A 1 310 ? 5.299 -25.898 -19.673 1.00 91.25 310 ASN A O 1
ATOM 2472 N N . ASN A 1 311 ? 6.530 -24.042 -19.368 1.00 88.44 311 ASN A N 1
ATOM 2473 C CA . ASN A 1 311 ? 5.576 -23.098 -19.947 1.00 88.44 311 ASN A CA 1
ATOM 2474 C C . ASN A 1 311 ? 5.704 -22.978 -21.481 1.00 88.44 311 ASN A C 1
ATOM 2476 O O . ASN A 1 311 ? 5.037 -22.140 -22.085 1.00 88.44 311 ASN A O 1
ATOM 2480 N N . GLY A 1 312 ? 6.543 -23.802 -22.122 1.00 90.25 312 GLY A N 1
ATOM 2481 C CA . GLY A 1 312 ? 6.723 -23.821 -23.576 1.00 90.25 312 GLY A CA 1
ATOM 2482 C C . GLY A 1 312 ? 7.666 -22.744 -24.120 1.00 90.25 312 GLY A C 1
ATOM 2483 O O . GLY A 1 312 ? 7.660 -22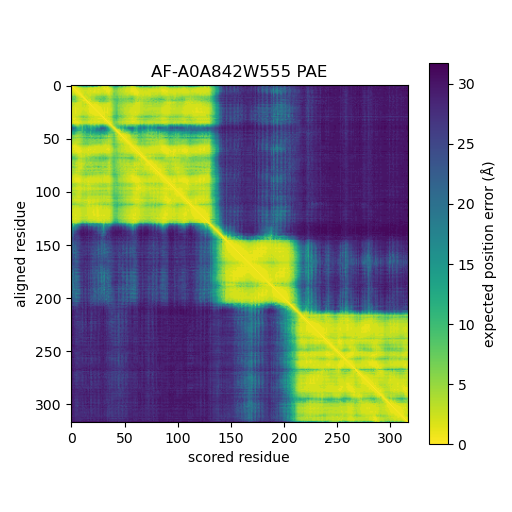.485 -25.323 1.00 90.25 312 GLY A O 1
ATOM 2484 N N . CYS A 1 313 ? 8.479 -22.114 -23.268 1.00 92.81 313 CYS A N 1
ATOM 2485 C CA . CYS A 1 313 ? 9.492 -21.152 -23.696 1.00 92.81 313 CYS A CA 1
ATOM 2486 C C . CYS A 1 313 ? 10.634 -21.851 -24.447 1.00 92.81 313 CYS A C 1
ATOM 2488 O O . CYS A 1 313 ? 11.179 -22.859 -23.991 1.00 92.81 313 CYS A O 1
ATOM 2490 N N . THR A 1 314 ? 11.041 -21.286 -25.584 1.00 93.31 314 THR A N 1
ATOM 2491 C CA . THR A 1 314 ? 12.210 -21.754 -26.337 1.00 93.31 314 THR A CA 1
ATOM 2492 C C . THR A 1 314 ? 13.479 -21.149 -25.746 1.00 93.31 314 THR A C 1
ATOM 2494 O O . THR A 1 314 ? 13.690 -19.941 -25.839 1.00 93.31 314 THR A O 1
ATOM 2497 N N . ILE A 1 315 ? 14.340 -21.984 -25.157 1.00 90.38 315 ILE A N 1
ATOM 2498 C CA . ILE A 1 315 ? 15.604 -21.542 -24.554 1.00 90.38 315 ILE A CA 1
ATOM 2499 C C . ILE A 1 315 ? 16.781 -21.940 -25.447 1.00 90.38 315 ILE A C 1
ATOM 2501 O O . ILE A 1 315 ? 17.053 -23.124 -25.640 1.00 90.38 315 ILE A O 1
ATOM 2505 N N . LEU A 1 316 ? 17.511 -20.946 -25.948 1.00 87.12 316 LEU A N 1
ATOM 2506 C CA . LEU A 1 316 ? 18.782 -21.117 -26.650 1.00 87.12 316 LEU A CA 1
ATOM 2507 C C . LEU A 1 316 ? 19.918 -20.892 -25.642 1.00 87.12 316 LEU A C 1
ATOM 2509 O O . LEU A 1 316 ? 19.963 -19.847 -24.991 1.00 87.12 316 LEU A O 1
ATOM 2513 N N . ARG A 1 317 ? 20.796 -21.884 -25.470 1.00 80.94 317 ARG A N 1
ATOM 2514 C CA . ARG A 1 317 ? 21.899 -21.880 -24.492 1.00 80.94 317 ARG A CA 1
ATOM 2515 C C . ARG A 1 317 ? 23.254 -21.764 -25.170 1.00 80.94 317 ARG A C 1
ATOM 2517 O O . ARG A 1 317 ? 23.381 -22.259 -26.310 1.00 80.94 317 ARG A O 1
#

Nearest PDB structures (foldseek):
  3ozi-assembly1_A  TM=7.576E-01  e=2.986E-04  Linum usitatissimum
  7syx-assembly1_x  TM=5.007E-01  e=4.611E-02  Oryctolagus cuniculus
  4ncf-assembly1_A  TM=4.229E-01  e=4.348E-02  Saccharomyces cerevisiae S288C
  4n3s-assembly1_A  TM=3.862E-01  e=1.882E-01  Saccharomyces cerevisiae S288C
  4n3s-assembly2_B  TM=3.649E-01  e=1.227E+00  Saccharomyces cerevisiae S288C

Foldseek 3Di:
DAFEEEEQEDPVCCVVQVVVLLQVLLCVDPRYVGYHYDDDDDPVVLVVCLVVSLVRHQEYEYEFDLCCVVDPSSVVNVVVCVVVVRHYAYEYCDLVRQPPVCSVHHYHHGDPPPSNVSSVVRNVSVCVVSVPDPPPPDDPDDDPVQLVVLVVLLVVLQVQLVVCVVVVNLVVSLVSLVSSLCSCVPPNVPVVSNVVSVVVNVVSVVVVVQQPDWDDDPNQTARNLVSVQQVVVCVQLVHHQAADPDDDQQDRHFHDDPRATAEHACHDRQRCAGDLSVLVNLNYQEYHHPNHNPPDYDPSVVVSVVSCVVVNHHYHD

Mean predicted aligned error: 18.83 Å